Protein AF-A0A4Q3FZV6-F1 (afdb_monomer)

Nearest PDB structures (foldseek):
  6z5h-assembly2_BBB  TM=7.000E-01  e=5.804E+00  Aeromonas hydrophila
  8w3v-assembly2_B  TM=5.668E-01  e=3.352E+00  Homo sapiens
  6zph-assembly1_B  TM=2.243E-01  e=2.045E+00  Homo sapiens
  8hme-assembly1_E  TM=2.336E-01  e=8.524E+00  Tetrahymena thermophila

Secondary structure (DSSP, 8-state):
-BSS-HHHHHHTTT--TTHHHH-HHHHTT-TTTTTTT---TT-PPSS-S--HHHHHHHHHHHHHHHHTTT--SS-HHHHHHHGGGGGS---SSHHHHHHHHHHHHHHHHHHHHHHTT-----HHHHHHHS---SSEEETTTEEEEESSSEEEEEEEEEEETTEEEEEEEEEE---TT------SS-----TT-TTS-HHHHHHHHHHHHHHHHHTT-------TTT-HHHHHHHHHHHHHHTT--HHHHHHHHHHH---TTPPPP----

Sequence (269 aa):
MLPTNWKLAMEAFQEGFHTPQTHPQLQAVSVNANDAFGPDFSGKPLNADLDGRATVNMHVDFMAKLSEGMDGMVHKTEVAVLEKLREMDVPDDSGQATMAFYGKAYEAVESDARARGADIFEFGKVAQEHPFHAVEFMFPHFFLLPMFGAMSAYRIRPLTPETCLFEIWSLVIRPEGEAFDTPSEPTMLPHDSQDFPEIPRQDYANLPLQQRGLHDLEFMRLASKHEGMISNYQRLVDGYLAGLDSPTLAKASQVVNSGFAAPILDIGF

Solvent-accessible surface area (backbone atoms only — not comparable to full-atom values): 14993 Å² total; per-residue (Å²): 80,38,67,22,27,27,66,62,63,49,44,67,73,32,34,62,77,58,42,63,77,65,40,47,75,57,44,76,30,28,73,40,47,26,76,86,73,48,53,60,98,84,66,55,80,42,60,53,93,44,46,9,66,56,39,39,45,29,52,42,48,34,47,44,60,52,14,57,79,57,34,22,18,30,30,65,71,47,39,63,52,44,60,63,53,65,74,52,93,63,47,66,49,38,70,58,14,51,55,51,44,54,57,48,45,35,54,49,45,49,49,53,39,46,74,69,55,19,90,72,74,64,53,65,57,49,63,72,77,40,88,86,45,72,37,40,42,42,80,95,45,38,37,41,23,50,72,71,72,13,20,28,34,40,38,46,42,73,75,48,88,54,22,16,42,72,45,80,45,61,40,70,75,61,25,90,84,61,90,71,90,74,79,89,65,86,85,88,53,63,49,84,43,80,86,51,39,69,69,65,39,45,52,52,64,44,45,40,55,50,48,59,51,55,78,76,55,90,80,88,80,77,51,74,67,43,31,7,32,43,53,35,46,52,52,53,50,50,39,60,75,72,63,58,55,66,72,58,52,52,57,23,56,70,61,44,45,45,32,62,46,29,58,69,67,91,47,86,121

Foldseek 3Di:
DFQAALLLLQLVQQFCLCCCVLPVVLLQLDQQSQPPHHDDPVNDGGNYPDFLLSLLVSVLVNLVVVCPLACAQPHVVLSVQSVVCSPPDTHRDNVRSVVVSVVVSQVRSVVSQVVQQFPADRPVVCVVVDPDFQWWDAPPFKIWGHNHQKIKIWGWAGDDRRDIDIAIHIDGGHHPPDDDDDDPDGDDDDLCDPSHTSSSNSSSVVRNVVRVVVVVDPDDDDDQQWSLLSVLNVVLVVCVVVVPDPVLSVQSSVVSGDHTRDGNDCSPD

Structure (mmCIF, N/CA/C/O backbone):
data_AF-A0A4Q3FZV6-F1
#
_entry.id   AF-A0A4Q3FZV6-F1
#
loop_
_atom_site.group_PDB
_atom_site.id
_atom_site.type_symbol
_atom_site.label_atom_id
_atom_site.label_alt_id
_atom_site.label_comp_id
_atom_site.label_asym_id
_atom_site.label_entity_id
_atom_site.label_seq_id
_atom_site.pdbx_PDB_ins_code
_atom_site.Cartn_x
_atom_site.Cartn_y
_atom_site.Cartn_z
_atom_site.occupancy
_atom_site.B_iso_or_equiv
_atom_site.auth_seq_id
_atom_site.auth_comp_id
_atom_site.auth_asym_id
_atom_site.auth_atom_id
_atom_site.pdbx_PDB_model_num
ATOM 1 N N . MET A 1 1 ? -20.819 -0.930 2.160 1.00 92.12 1 MET A N 1
ATOM 2 C CA . MET A 1 1 ? -20.806 -1.057 3.642 1.00 92.12 1 MET A CA 1
ATOM 3 C C . MET A 1 1 ? -20.152 -2.376 3.974 1.00 92.12 1 MET A C 1
ATOM 5 O O . MET A 1 1 ? -20.600 -3.374 3.426 1.00 92.12 1 MET A O 1
ATOM 9 N N . LEU A 1 2 ? -19.135 -2.380 4.832 1.00 96.75 2 LEU A N 1
ATOM 10 C CA . LEU A 1 2 ? -18.390 -3.582 5.201 1.00 96.75 2 LEU A CA 1
ATOM 11 C C . LEU A 1 2 ? -18.816 -4.056 6.607 1.00 96.75 2 LEU A C 1
ATOM 13 O O . LEU A 1 2 ? -18.829 -3.232 7.531 1.00 96.75 2 LEU A O 1
ATOM 17 N N . PRO A 1 3 ? -19.181 -5.340 6.794 1.00 97.31 3 PRO A N 1
ATOM 18 C CA . PRO A 1 3 ? -19.583 -5.887 8.090 1.00 97.31 3 PRO A CA 1
ATOM 19 C C . PRO A 1 3 ? -18.372 -6.230 8.975 1.00 97.31 3 PRO A C 1
ATOM 21 O O . PRO A 1 3 ? -18.152 -7.383 9.341 1.00 97.31 3 PRO A O 1
ATOM 24 N N . THR A 1 4 ? -17.585 -5.202 9.294 1.00 97.75 4 THR A N 1
ATOM 25 C CA . THR A 1 4 ? -16.389 -5.272 10.140 1.00 97.75 4 THR A CA 1
ATOM 26 C C . THR A 1 4 ? -16.230 -3.972 10.928 1.00 97.75 4 THR A C 1
ATOM 28 O O . THR A 1 4 ? -16.565 -2.893 10.426 1.00 97.75 4 THR A O 1
ATOM 31 N N . ASN A 1 5 ? -15.693 -4.052 12.151 1.00 96.94 5 ASN A N 1
ATOM 32 C CA . ASN A 1 5 ? -15.283 -2.874 12.912 1.00 96.94 5 ASN A CA 1
ATOM 33 C C . ASN A 1 5 ? -14.265 -2.047 12.110 1.00 96.94 5 ASN A C 1
ATOM 35 O O . ASN A 1 5 ? -13.317 -2.594 11.554 1.00 96.94 5 ASN A O 1
ATOM 39 N N . TRP A 1 6 ? -14.422 -0.723 12.083 1.00 96.56 6 TRP A N 1
ATOM 40 C CA . TRP A 1 6 ? -13.526 0.142 11.311 1.00 96.56 6 TRP A CA 1
ATOM 41 C C . TRP A 1 6 ? -12.050 -0.010 11.700 1.00 96.56 6 TRP A C 1
ATOM 43 O O . TRP A 1 6 ? -11.210 0.045 10.817 1.00 96.56 6 TRP A O 1
ATOM 53 N N . LYS A 1 7 ? -11.726 -0.252 12.979 1.00 94.44 7 LYS A N 1
ATOM 54 C CA . LYS A 1 7 ? -10.340 -0.437 13.432 1.00 94.44 7 LYS A CA 1
ATOM 55 C C . LYS A 1 7 ? -9.731 -1.714 12.868 1.00 94.44 7 LYS A C 1
ATOM 57 O O . LYS A 1 7 ? -8.614 -1.667 12.386 1.00 94.44 7 LYS A O 1
ATOM 62 N N . LEU A 1 8 ? -10.488 -2.810 12.835 1.00 94.56 8 LEU A N 1
ATOM 63 C CA . LEU A 1 8 ? -10.015 -4.052 12.220 1.00 94.56 8 LEU A CA 1
ATOM 64 C C . LEU A 1 8 ? -9.805 -3.877 10.710 1.00 94.56 8 LEU A C 1
ATOM 66 O O . LEU A 1 8 ? -8.816 -4.338 10.152 1.00 94.56 8 LEU A O 1
ATOM 70 N N . ALA A 1 9 ? -10.713 -3.152 10.051 1.00 96.12 9 ALA A N 1
ATOM 71 C CA . ALA A 1 9 ? -10.546 -2.808 8.645 1.00 96.12 9 ALA A CA 1
ATOM 72 C C . ALA A 1 9 ? -9.336 -1.886 8.405 1.00 96.12 9 ALA A C 1
ATOM 74 O O . ALA A 1 9 ? -8.692 -2.025 7.377 1.00 96.12 9 ALA A O 1
ATOM 75 N N . MET A 1 10 ? -9.004 -0.982 9.334 1.00 95.00 10 MET A N 1
ATOM 76 C CA . MET A 1 10 ? -7.770 -0.185 9.290 1.00 95.00 10 MET A CA 1
ATOM 77 C C . MET A 1 10 ? -6.523 -1.060 9.453 1.00 95.00 10 MET A C 1
ATOM 79 O O . MET A 1 10 ? -5.575 -0.912 8.690 1.00 95.00 10 MET A O 1
ATOM 83 N N . GLU A 1 11 ? -6.525 -1.968 10.428 1.00 93.31 11 GLU A N 1
ATOM 84 C CA . GLU A 1 11 ? -5.378 -2.815 10.777 1.00 93.31 11 GLU A CA 1
ATOM 85 C C . GLU A 1 11 ? -4.910 -3.691 9.612 1.00 93.31 11 GLU A C 1
ATOM 87 O O . GLU A 1 11 ? -3.705 -3.818 9.408 1.00 93.31 11 GLU A O 1
ATOM 92 N N . ALA A 1 12 ? -5.834 -4.188 8.783 1.00 91.69 12 ALA A N 1
ATOM 93 C CA . ALA A 1 12 ? -5.500 -4.950 7.577 1.00 91.69 12 ALA A CA 1
ATOM 94 C C . ALA A 1 12 ? -4.654 -4.166 6.557 1.00 91.69 12 ALA A C 1
ATOM 96 O O . ALA A 1 12 ? -3.966 -4.773 5.755 1.00 91.69 12 ALA A O 1
ATOM 97 N N . PHE A 1 13 ? -4.652 -2.830 6.598 1.00 92.06 13 PHE A N 1
ATOM 98 C CA . PHE A 1 13 ? -3.795 -1.987 5.749 1.00 92.06 13 PHE A CA 1
ATOM 99 C C . PHE A 1 13 ? -2.666 -1.327 6.546 1.00 92.06 13 PHE A C 1
ATOM 101 O O . PHE A 1 13 ? -1.964 -0.460 6.030 1.00 92.06 13 PHE A O 1
ATOM 108 N N . GLN A 1 14 ? -2.475 -1.725 7.806 1.00 92.69 14 GLN A N 1
ATOM 109 C CA . GLN A 1 14 ? -1.371 -1.274 8.651 1.00 92.69 14 GLN A CA 1
ATOM 110 C C . GLN A 1 14 ? -0.270 -2.334 8.828 1.00 92.69 14 GLN A C 1
ATOM 112 O O . GLN A 1 14 ? 0.776 -2.075 9.430 1.00 92.69 14 GLN A O 1
ATOM 117 N N . GLU A 1 15 ? -0.468 -3.520 8.271 1.00 88.81 15 GLU A N 1
ATOM 118 C CA . GLU A 1 15 ? 0.523 -4.584 8.202 1.00 88.81 15 GLU A CA 1
ATOM 119 C C . GLU A 1 15 ? 0.482 -5.225 6.809 1.00 88.81 15 GLU A C 1
ATOM 121 O O . GLU A 1 15 ? -0.556 -5.220 6.155 1.00 88.81 15 GLU A O 1
ATOM 126 N N . GLY A 1 16 ? 1.626 -5.712 6.322 1.00 87.31 16 GLY A N 1
ATOM 127 C CA . GLY A 1 16 ? 1.727 -6.321 4.990 1.00 87.31 16 GLY A CA 1
ATOM 128 C C . GLY A 1 16 ? 1.930 -7.839 5.004 1.00 87.31 16 GLY A C 1
ATOM 129 O O . GLY A 1 16 ? 1.982 -8.450 3.938 1.00 87.31 16 GLY A O 1
ATOM 130 N N . PHE A 1 17 ? 2.045 -8.461 6.176 1.00 86.88 17 PHE A N 1
ATOM 131 C CA . PHE A 1 17 ? 2.297 -9.890 6.359 1.00 86.88 17 PHE A CA 1
ATOM 132 C C . PHE A 1 17 ? 1.160 -10.771 5.826 1.00 86.88 17 PHE A C 1
ATOM 134 O O . PHE A 1 17 ? 1.420 -11.895 5.403 1.00 86.88 17 PHE A O 1
ATOM 141 N N . HIS A 1 18 ? -0.086 -10.287 5.778 1.00 88.44 18 HIS A N 1
ATOM 142 C CA . HIS A 1 18 ? -1.181 -11.026 5.134 1.00 88.44 18 HIS A CA 1
ATOM 143 C C . HIS A 1 18 ? -1.060 -11.090 3.601 1.00 88.44 18 HIS A C 1
ATOM 145 O O . HIS A 1 18 ? -1.683 -11.964 2.986 1.00 88.44 18 HIS A O 1
ATOM 151 N N . THR A 1 19 ? -0.294 -10.181 2.979 1.00 87.44 19 THR A N 1
ATOM 152 C CA . THR A 1 19 ? -0.223 -10.009 1.515 1.00 87.44 19 THR A CA 1
ATOM 153 C C . THR A 1 19 ? 0.038 -11.328 0.794 1.00 87.44 19 THR A C 1
ATOM 155 O O . THR A 1 19 ? -0.692 -11.619 -0.156 1.00 87.44 19 THR A O 1
ATOM 158 N N . PRO A 1 20 ? 0.991 -12.184 1.225 1.00 85.88 20 PRO A N 1
ATOM 159 C CA . PRO A 1 20 ? 1.268 -13.412 0.498 1.00 85.88 20 PRO A CA 1
ATOM 160 C C . PRO A 1 20 ? 0.110 -14.409 0.466 1.00 85.88 20 PRO A C 1
ATOM 162 O O . PRO A 1 20 ? -0.033 -15.163 -0.495 1.00 85.88 20 PRO A O 1
ATOM 165 N N . GLN A 1 21 ? -0.736 -14.400 1.497 1.00 87.19 21 GLN A N 1
ATOM 166 C CA . GLN A 1 21 ? -1.876 -15.303 1.610 1.00 87.19 21 GLN A CA 1
ATOM 167 C C . GLN A 1 21 ? -3.149 -14.730 0.975 1.00 87.19 21 GLN A C 1
ATOM 169 O O . GLN A 1 21 ? -3.942 -15.490 0.414 1.00 87.19 21 GLN A O 1
ATOM 174 N N . THR A 1 22 ? -3.363 -13.418 1.083 1.00 91.19 22 THR A N 1
ATOM 175 C CA . THR A 1 22 ? -4.587 -12.753 0.603 1.00 91.19 22 THR A CA 1
ATOM 176 C C . THR A 1 22 ? -4.482 -12.349 -0.862 1.00 91.19 22 THR A C 1
ATOM 178 O O . THR A 1 22 ? -5.464 -12.480 -1.589 1.00 91.19 22 THR A O 1
ATOM 181 N N . HIS A 1 23 ? -3.289 -11.945 -1.308 1.00 92.12 23 HIS A N 1
ATOM 182 C CA . HIS A 1 23 ? -3.013 -11.476 -2.666 1.00 92.12 23 HIS A CA 1
ATOM 183 C C . HIS A 1 23 ? -1.944 -12.345 -3.363 1.00 92.12 23 HIS A C 1
ATOM 185 O O . HIS A 1 23 ? -0.901 -11.836 -3.795 1.00 92.12 23 HIS A O 1
ATOM 191 N N . PRO A 1 24 ? -2.157 -13.670 -3.499 1.00 89.75 24 PRO A N 1
ATOM 192 C CA . PRO A 1 24 ? -1.164 -14.575 -4.085 1.00 89.75 24 PRO A CA 1
ATOM 193 C C . PRO A 1 24 ? -0.808 -14.214 -5.537 1.00 89.75 24 PRO A C 1
ATOM 195 O O . PRO A 1 24 ? 0.290 -14.516 -6.004 1.00 89.75 24 PRO A O 1
ATOM 198 N N . GLN A 1 25 ? -1.705 -13.528 -6.250 1.00 92.81 25 GLN A N 1
ATOM 199 C CA . GLN A 1 25 ? -1.459 -13.017 -7.596 1.00 92.81 25 GLN A CA 1
ATOM 200 C C . GLN A 1 25 ? -0.374 -11.935 -7.640 1.00 92.81 25 GLN A C 1
ATOM 202 O O . GLN A 1 25 ? 0.317 -11.843 -8.649 1.00 92.81 25 GLN A O 1
ATOM 207 N N . LEU A 1 26 ? -0.197 -11.147 -6.570 1.00 91.31 26 LEU A N 1
ATOM 208 C CA . LEU A 1 26 ? 0.904 -10.184 -6.474 1.00 91.31 26 LEU A CA 1
ATOM 209 C C . LEU A 1 26 ? 2.222 -10.907 -6.201 1.00 91.31 26 LEU A C 1
ATOM 211 O O . LEU A 1 26 ? 3.209 -10.636 -6.876 1.00 91.31 26 LEU A O 1
ATOM 215 N N . GLN A 1 27 ? 2.216 -11.892 -5.295 1.00 88.12 27 GLN A N 1
ATOM 216 C CA . GLN A 1 27 ? 3.405 -12.700 -4.994 1.00 88.12 27 GLN A CA 1
ATOM 217 C C . GLN A 1 27 ? 3.962 -13.410 -6.223 1.00 88.12 27 GLN A C 1
ATOM 219 O O . GLN A 1 27 ? 5.175 -13.464 -6.402 1.00 88.12 27 GLN A O 1
ATOM 224 N N . ALA A 1 28 ? 3.083 -13.924 -7.087 1.00 90.62 28 ALA A N 1
ATOM 225 C CA . ALA A 1 28 ? 3.473 -14.620 -8.308 1.00 90.62 28 ALA A CA 1
ATOM 226 C C . ALA A 1 28 ? 4.353 -13.767 -9.237 1.00 90.62 28 ALA A C 1
ATOM 228 O O . ALA A 1 28 ? 5.153 -14.326 -9.985 1.00 90.62 28 ALA A O 1
ATOM 229 N N . VAL A 1 29 ? 4.246 -12.438 -9.161 1.00 94.25 29 VAL A N 1
ATOM 230 C CA . VAL A 1 29 ? 4.997 -11.483 -9.988 1.00 94.25 29 VAL A CA 1
ATOM 231 C C . VAL A 1 29 ? 5.881 -10.544 -9.162 1.00 94.25 29 VAL A C 1
ATOM 233 O O . VAL A 1 29 ? 6.370 -9.552 -9.680 1.00 94.25 29 VAL A O 1
ATOM 236 N N . SER A 1 30 ? 6.124 -10.824 -7.880 1.00 92.56 30 SER A N 1
ATOM 237 C CA . SER A 1 30 ? 7.072 -10.046 -7.074 1.00 92.56 30 SER A CA 1
ATOM 238 C C . SER A 1 30 ? 8.476 -10.632 -7.184 1.00 92.56 30 SER A C 1
ATOM 240 O O . SER A 1 30 ? 8.671 -11.806 -6.879 1.00 92.56 30 SER A O 1
ATOM 242 N N . VAL A 1 31 ? 9.460 -9.817 -7.571 1.00 93.00 31 VAL A N 1
ATOM 243 C CA . VAL A 1 31 ? 10.884 -10.192 -7.519 1.00 93.00 31 VAL A CA 1
ATOM 244 C C . VAL A 1 31 ? 11.282 -10.433 -6.066 1.00 93.00 31 VAL A C 1
ATOM 246 O O . VAL A 1 31 ? 10.978 -9.601 -5.213 1.00 93.00 31 VAL A O 1
ATOM 249 N N . ASN A 1 32 ? 11.947 -11.559 -5.789 1.00 87.94 32 ASN A N 1
ATOM 250 C CA . ASN A 1 32 ? 12.283 -12.009 -4.435 1.00 87.94 32 ASN A CA 1
ATOM 251 C C . ASN A 1 32 ? 11.093 -11.885 -3.464 1.00 87.94 32 ASN A C 1
ATOM 253 O O . ASN A 1 32 ? 11.200 -11.264 -2.407 1.00 87.94 32 ASN A O 1
ATOM 257 N N . ALA A 1 33 ? 9.942 -12.463 -3.819 1.00 83.69 33 ALA A N 1
ATOM 258 C CA . ALA A 1 33 ? 8.671 -12.242 -3.117 1.00 83.69 33 ALA A CA 1
ATOM 259 C C . ALA A 1 33 ? 8.734 -12.485 -1.588 1.00 83.69 33 ALA A C 1
ATOM 261 O O . ALA A 1 33 ? 7.986 -11.887 -0.816 1.00 83.69 33 ALA A O 1
ATOM 262 N N . ASN A 1 34 ? 9.682 -13.311 -1.142 1.00 79.94 34 ASN A N 1
ATOM 263 C CA . ASN A 1 34 ? 9.887 -13.660 0.261 1.00 79.94 34 ASN A CA 1
ATOM 264 C C . ASN A 1 34 ? 10.729 -12.651 1.069 1.00 79.94 34 ASN A C 1
ATOM 266 O O . ASN A 1 34 ? 10.809 -12.799 2.287 1.00 79.94 34 ASN A O 1
ATOM 270 N N . ASP A 1 35 ? 11.373 -11.652 0.456 1.00 78.88 35 ASP A N 1
ATOM 271 C CA . ASP A 1 35 ? 12.318 -10.762 1.160 1.00 78.88 35 ASP A CA 1
ATOM 272 C C . ASP A 1 35 ? 11.642 -9.936 2.267 1.00 78.88 35 ASP A C 1
ATOM 274 O O . ASP A 1 35 ? 12.250 -9.660 3.303 1.00 78.88 35 ASP A O 1
ATOM 278 N N . ALA A 1 36 ? 10.369 -9.574 2.084 1.00 72.75 36 ALA A N 1
ATOM 279 C CA . ALA A 1 36 ? 9.639 -8.734 3.032 1.00 72.75 36 ALA A CA 1
ATOM 280 C C . ALA A 1 36 ? 9.162 -9.493 4.288 1.00 72.75 36 ALA A C 1
ATOM 282 O O . ALA A 1 36 ? 9.206 -8.947 5.393 1.00 72.75 36 ALA A O 1
ATOM 283 N N . PHE A 1 37 ? 8.707 -10.742 4.131 1.00 75.62 37 PHE A N 1
ATOM 284 C CA . PHE A 1 37 ? 7.983 -11.482 5.183 1.00 75.62 37 PHE A CA 1
ATOM 285 C C . PHE A 1 37 ? 8.516 -12.896 5.447 1.00 75.62 37 PHE A C 1
ATOM 287 O O . PHE A 1 37 ? 7.984 -13.615 6.293 1.00 75.62 37 PHE A O 1
ATOM 294 N N . GLY A 1 38 ? 9.608 -13.274 4.784 1.00 74.75 38 GLY A N 1
ATOM 295 C CA . GLY A 1 38 ? 10.186 -14.609 4.846 1.00 74.75 38 GLY A CA 1
ATOM 296 C C . GLY A 1 38 ? 9.487 -15.603 3.914 1.00 74.75 38 GLY A C 1
ATOM 297 O O . GLY A 1 38 ? 8.493 -15.276 3.266 1.00 74.75 38 GLY A O 1
ATOM 298 N N . PRO A 1 39 ? 10.028 -16.828 3.802 1.00 69.50 39 PRO A N 1
ATOM 299 C CA . PRO A 1 39 ? 9.408 -17.870 3.001 1.00 69.50 39 PRO A CA 1
ATOM 300 C C . PRO A 1 39 ? 8.096 -18.341 3.632 1.00 69.50 39 PRO A C 1
ATOM 302 O O . PRO A 1 39 ? 7.935 -18.336 4.854 1.00 69.50 39 PRO A O 1
ATOM 305 N N . ASP A 1 40 ? 7.186 -18.818 2.786 1.00 66.38 40 ASP A N 1
ATOM 306 C CA . ASP A 1 40 ? 6.001 -19.537 3.239 1.00 66.38 40 ASP A CA 1
ATOM 307 C C . ASP A 1 40 ? 6.374 -20.850 3.968 1.00 66.38 40 ASP A C 1
ATOM 309 O O . ASP A 1 40 ? 7.540 -21.239 4.103 1.00 66.38 40 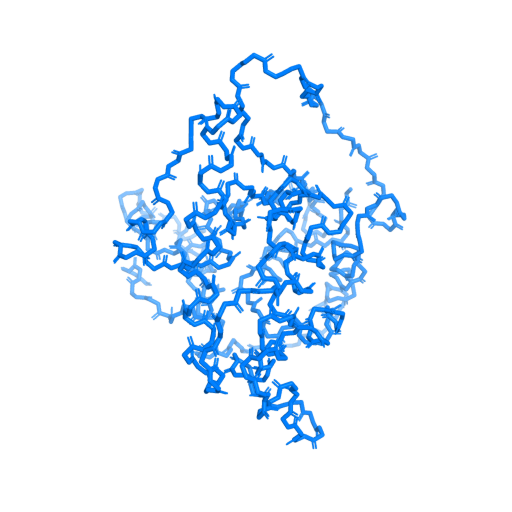ASP A O 1
ATOM 313 N N . PHE A 1 41 ? 5.365 -21.593 4.423 1.00 62.88 41 PHE A N 1
ATOM 314 C CA . PHE A 1 41 ? 5.546 -22.895 5.079 1.00 62.88 41 PHE A CA 1
ATOM 315 C C . PHE A 1 41 ? 6.265 -23.942 4.207 1.00 62.88 41 PHE A C 1
ATOM 317 O O . PHE A 1 41 ? 6.731 -24.951 4.738 1.00 62.88 41 PHE A O 1
ATOM 324 N N . SER A 1 42 ? 6.371 -23.734 2.890 1.00 67.12 42 SER A N 1
ATOM 325 C CA . SER A 1 42 ? 7.143 -24.606 2.002 1.00 67.12 42 SER A CA 1
ATOM 326 C C . SER A 1 42 ? 8.651 -24.345 2.080 1.00 67.12 42 SER A C 1
ATOM 328 O O . SER A 1 42 ? 9.436 -25.194 1.649 1.00 67.12 42 SER A O 1
ATOM 330 N N . GLY A 1 43 ? 9.067 -23.200 2.634 1.00 69.25 43 GLY A N 1
ATOM 331 C CA . GLY A 1 43 ? 10.469 -22.810 2.779 1.00 69.25 43 GLY A CA 1
ATOM 332 C C . GLY A 1 43 ? 11.154 -22.459 1.456 1.00 69.25 43 GLY A C 1
ATOM 333 O O . GLY A 1 43 ? 12.370 -22.265 1.441 1.00 69.25 43 GLY A O 1
ATOM 334 N N . LYS A 1 44 ? 10.419 -22.422 0.337 1.00 69.62 44 LYS A N 1
ATOM 335 C CA . LYS A 1 44 ? 11.002 -22.216 -0.990 1.00 69.62 44 LYS A CA 1
ATOM 336 C C . LYS A 1 44 ? 11.118 -20.728 -1.314 1.00 69.62 44 LYS A C 1
ATOM 338 O O . LYS A 1 44 ? 10.127 -20.014 -1.172 1.00 69.62 44 LYS A O 1
ATOM 343 N N . PRO A 1 45 ? 12.287 -20.260 -1.789 1.00 75.19 45 PRO A N 1
ATOM 344 C CA . PRO A 1 45 ? 12.416 -18.914 -2.321 1.00 75.19 45 PRO A CA 1
ATOM 345 C C . PRO A 1 45 ? 11.507 -18.761 -3.550 1.00 75.19 45 PRO A C 1
ATOM 347 O O . PRO A 1 45 ? 11.612 -19.531 -4.505 1.00 75.19 45 PRO A O 1
ATOM 350 N N . LEU A 1 46 ? 10.580 -17.805 -3.497 1.00 84.94 46 LEU A N 1
ATOM 351 C CA . LEU A 1 46 ? 9.705 -17.454 -4.612 1.00 84.94 46 LEU A CA 1
ATOM 352 C C . LEU A 1 46 ? 10.356 -16.340 -5.426 1.00 84.94 46 LEU A C 1
ATOM 354 O O . LEU A 1 46 ? 10.787 -15.334 -4.860 1.00 84.94 46 LEU A O 1
ATOM 358 N N . ASN A 1 47 ? 10.414 -16.533 -6.748 1.00 90.06 47 ASN A N 1
ATOM 359 C CA . ASN A 1 47 ? 10.941 -15.555 -7.702 1.00 90.06 47 ASN A CA 1
ATOM 360 C C . ASN A 1 47 ? 12.346 -15.028 -7.351 1.00 90.06 47 ASN A C 1
ATOM 362 O O . ASN A 1 47 ? 12.639 -13.847 -7.533 1.00 90.06 47 ASN A O 1
ATOM 366 N N . ALA A 1 48 ? 13.195 -15.908 -6.818 1.00 88.06 48 ALA A N 1
ATOM 367 C CA . ALA A 1 48 ? 14.592 -15.619 -6.517 1.00 88.06 48 ALA A CA 1
ATOM 368 C C . ALA A 1 48 ? 15.516 -16.074 -7.653 1.00 88.06 48 ALA A C 1
ATOM 370 O O . ALA A 1 48 ? 15.103 -16.831 -8.533 1.00 88.06 48 ALA A O 1
ATOM 371 N N . ASP A 1 49 ? 16.773 -15.628 -7.597 1.00 88.81 49 ASP A N 1
ATOM 372 C CA . ASP A 1 49 ? 17.846 -16.023 -8.523 1.00 88.81 49 ASP A CA 1
ATOM 373 C C . ASP A 1 49 ? 17.515 -15.770 -10.007 1.00 88.81 49 ASP A C 1
ATOM 375 O O . ASP A 1 49 ? 17.961 -16.489 -10.902 1.00 88.81 49 ASP A O 1
ATOM 379 N N . LEU A 1 50 ? 16.711 -14.737 -10.270 1.00 93.31 50 LEU A N 1
ATOM 380 C CA . LEU A 1 50 ? 16.381 -14.285 -11.617 1.00 93.31 50 LEU A CA 1
ATOM 381 C C . LEU A 1 50 ? 17.602 -13.633 -12.280 1.00 93.31 50 LEU A C 1
ATOM 383 O O . LEU A 1 50 ? 18.377 -12.934 -11.624 1.00 93.31 50 LEU A O 1
ATOM 387 N N . ASP A 1 51 ? 17.748 -13.825 -13.593 1.00 95.62 51 ASP A N 1
ATOM 388 C CA . ASP A 1 51 ? 18.644 -12.983 -14.385 1.00 95.62 51 ASP A CA 1
ATOM 389 C C . ASP A 1 51 ? 18.061 -11.572 -14.551 1.00 95.62 51 ASP A C 1
ATOM 391 O O . ASP A 1 51 ? 16.869 -11.334 -14.328 1.00 95.62 51 ASP A O 1
ATOM 395 N N . GLY A 1 52 ? 18.898 -10.625 -14.974 1.00 96.69 52 GLY A N 1
ATOM 396 C CA . GLY A 1 52 ? 18.483 -9.238 -15.140 1.00 96.69 52 GLY A CA 1
ATOM 397 C C . GLY A 1 52 ? 17.227 -9.047 -15.994 1.00 96.69 52 GLY A C 1
ATOM 398 O O . GLY A 1 52 ? 16.319 -8.308 -15.603 1.00 96.69 52 GLY A O 1
ATOM 399 N N . ARG A 1 53 ? 17.129 -9.717 -17.151 1.00 97.25 53 ARG A N 1
ATOM 400 C CA . ARG A 1 53 ? 15.982 -9.558 -18.064 1.00 97.25 53 ARG A CA 1
ATOM 401 C C . ARG A 1 53 ? 14.702 -10.098 -17.432 1.00 97.25 53 ARG A C 1
ATOM 403 O O . ARG A 1 53 ? 13.661 -9.448 -17.534 1.00 97.25 53 ARG A O 1
ATOM 410 N N . ALA A 1 54 ? 14.770 -11.256 -16.782 1.00 97.00 54 ALA A N 1
ATOM 411 C CA . ALA A 1 54 ? 13.654 -11.837 -16.048 1.00 97.00 54 ALA A CA 1
ATOM 412 C C . ALA A 1 54 ? 13.214 -10.929 -14.891 1.00 97.00 54 ALA A C 1
ATOM 414 O O . ALA A 1 54 ? 12.015 -10.706 -14.727 1.00 97.00 54 ALA A O 1
ATOM 415 N N . THR A 1 55 ? 14.159 -10.330 -14.160 1.00 97.50 55 THR A N 1
ATOM 416 C CA . THR A 1 55 ? 13.879 -9.345 -13.105 1.00 97.50 55 THR A CA 1
ATOM 417 C C . THR A 1 55 ? 13.130 -8.126 -13.639 1.00 97.50 55 THR A C 1
ATOM 419 O O . THR A 1 55 ? 12.111 -7.736 -13.072 1.00 97.50 55 T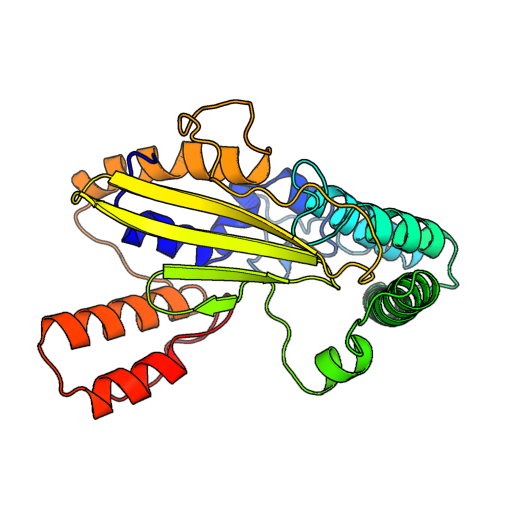HR A O 1
ATOM 422 N N . VAL A 1 56 ? 13.582 -7.534 -14.749 1.00 98.19 56 VAL A N 1
ATOM 423 C CA . VAL A 1 56 ? 12.900 -6.382 -15.369 1.00 98.19 56 VAL A CA 1
ATOM 424 C C . VAL A 1 56 ? 11.498 -6.757 -15.836 1.00 98.19 56 VAL A C 1
ATOM 426 O O . VAL A 1 56 ? 10.544 -6.045 -15.533 1.00 98.19 56 VAL A O 1
ATOM 429 N N . ASN A 1 57 ? 11.356 -7.884 -16.536 1.00 98.25 57 ASN A N 1
ATOM 430 C CA . ASN A 1 57 ? 10.052 -8.348 -17.007 1.00 98.25 57 ASN A CA 1
ATOM 431 C C . ASN A 1 57 ? 9.073 -8.561 -15.852 1.00 98.25 57 ASN A C 1
ATOM 433 O O . ASN A 1 57 ? 7.920 -8.153 -15.957 1.00 98.25 57 ASN A O 1
ATOM 437 N N . MET A 1 58 ? 9.545 -9.133 -14.746 1.00 97.94 58 MET A N 1
ATOM 438 C CA . MET A 1 58 ? 8.724 -9.367 -13.567 1.00 97.94 58 MET A CA 1
ATOM 439 C C . MET A 1 58 ? 8.318 -8.064 -12.869 1.00 97.94 58 MET A C 1
ATOM 441 O O . MET A 1 58 ? 7.167 -7.937 -12.464 1.00 97.94 58 MET A O 1
ATOM 445 N N . HIS A 1 59 ? 9.199 -7.060 -12.787 1.00 97.88 59 HIS A N 1
ATOM 446 C CA . HIS A 1 59 ? 8.798 -5.736 -12.293 1.00 97.88 59 HIS A CA 1
ATOM 447 C C . HIS A 1 59 ? 7.722 -5.097 -13.176 1.00 97.88 59 HIS A C 1
ATOM 449 O O . HIS A 1 59 ? 6.768 -4.532 -12.650 1.00 97.88 59 HIS A O 1
ATOM 455 N N . VAL A 1 60 ? 7.823 -5.210 -14.505 1.00 98.44 60 VAL A N 1
ATOM 456 C CA . VAL A 1 60 ? 6.768 -4.721 -15.413 1.00 98.44 60 VAL A CA 1
ATOM 457 C C . VAL A 1 60 ? 5.452 -5.473 -15.176 1.00 98.44 60 VAL A C 1
ATOM 459 O O . VAL A 1 60 ? 4.407 -4.833 -15.056 1.00 98.44 60 VAL A O 1
ATOM 462 N N . ASP A 1 61 ? 5.501 -6.801 -15.029 1.00 98.12 61 ASP A N 1
ATOM 463 C CA . ASP A 1 61 ? 4.324 -7.629 -14.724 1.00 98.12 61 ASP A CA 1
ATOM 464 C C . ASP A 1 61 ? 3.682 -7.236 -13.384 1.00 98.12 61 ASP A C 1
ATOM 466 O O . ASP A 1 61 ? 2.458 -7.152 -13.283 1.00 98.12 61 ASP A O 1
ATOM 470 N N . PHE A 1 62 ? 4.493 -6.938 -12.364 1.00 96.56 62 PHE A N 1
ATOM 471 C CA . PHE A 1 62 ? 4.025 -6.453 -11.066 1.00 96.56 62 PHE A CA 1
ATOM 472 C C . PHE A 1 62 ? 3.288 -5.116 -11.187 1.00 96.56 62 PHE A C 1
ATOM 474 O O . PHE A 1 62 ? 2.184 -4.974 -10.660 1.00 96.56 62 PHE A O 1
ATOM 481 N N . MET A 1 63 ? 3.847 -4.149 -11.924 1.00 97.31 63 MET A N 1
ATOM 482 C CA . MET A 1 63 ? 3.198 -2.846 -12.130 1.00 97.31 63 MET A CA 1
ATOM 483 C C . MET A 1 63 ? 1.901 -2.973 -12.930 1.00 97.31 63 MET A C 1
ATOM 485 O O . MET A 1 63 ? 0.915 -2.306 -12.615 1.00 97.31 63 MET A O 1
ATOM 489 N N . ALA A 1 64 ? 1.872 -3.854 -13.934 1.00 97.06 64 ALA A N 1
ATOM 490 C CA . ALA A 1 64 ? 0.649 -4.170 -14.663 1.00 97.06 64 ALA A CA 1
ATOM 491 C C . ALA A 1 64 ? -0.402 -4.788 -13.729 1.00 97.06 64 ALA A C 1
ATOM 493 O O . ALA A 1 64 ? -1.553 -4.353 -13.737 1.00 97.06 64 ALA A O 1
ATOM 494 N N . LYS A 1 65 ? -0.002 -5.730 -12.863 1.00 95.81 65 LYS A N 1
ATOM 495 C CA . LYS A 1 65 ? -0.904 -6.376 -11.902 1.00 95.81 65 LYS A CA 1
ATOM 496 C C . LYS A 1 65 ? -1.468 -5.399 -10.868 1.00 95.81 65 LYS A C 1
ATOM 498 O O . LYS A 1 65 ? -2.643 -5.507 -10.540 1.00 95.81 65 LYS A O 1
ATOM 503 N N . LEU A 1 66 ? -0.673 -4.436 -10.391 1.00 93.94 66 LEU A N 1
ATOM 504 C CA . LEU A 1 66 ? -1.161 -3.358 -9.519 1.00 93.94 66 LEU A CA 1
ATOM 505 C C . LEU A 1 66 ? -2.163 -2.435 -10.226 1.00 93.94 66 LEU A C 1
ATOM 507 O O . LEU A 1 66 ? -3.079 -1.925 -9.590 1.00 93.94 66 LEU A O 1
ATOM 511 N N . SER A 1 67 ? -2.005 -2.231 -11.535 1.00 95.44 67 SER A N 1
ATOM 512 C CA . SER A 1 67 ? -2.910 -1.401 -12.333 1.00 95.44 67 SER A CA 1
ATOM 513 C C . SER A 1 67 ? -4.282 -2.051 -12.552 1.00 95.44 67 SER A C 1
ATOM 515 O O . SER A 1 67 ? -5.300 -1.358 -12.602 1.00 95.44 67 SER A O 1
ATOM 517 N N . GLU A 1 68 ? -4.335 -3.382 -12.672 1.00 94.00 68 GLU A N 1
ATOM 518 C CA . GLU A 1 68 ? -5.542 -4.121 -13.049 1.00 94.00 68 GLU A CA 1
ATOM 519 C C . GLU A 1 68 ? -6.773 -3.781 -12.181 1.00 94.00 68 GLU A C 1
ATOM 521 O O . GLU A 1 68 ? -6.781 -3.868 -10.954 1.00 94.00 68 GLU A O 1
ATOM 526 N N . GLY A 1 69 ? -7.868 -3.415 -12.850 1.00 88.88 69 GLY A N 1
ATOM 527 C CA . GLY A 1 69 ? -9.180 -3.180 -12.245 1.00 88.88 69 GLY A CA 1
ATOM 528 C C . GLY A 1 69 ? -9.408 -1.765 -11.706 1.00 88.88 69 GLY A C 1
ATOM 529 O O . GLY A 1 69 ? -10.511 -1.251 -11.875 1.00 88.88 69 GLY A O 1
ATOM 530 N N . MET A 1 70 ? -8.402 -1.117 -11.107 1.00 88.56 70 MET A N 1
ATOM 531 C CA . MET A 1 70 ? -8.547 0.242 -10.552 1.00 88.56 70 MET A CA 1
ATOM 532 C C . MET A 1 70 ? -7.846 1.338 -11.343 1.00 88.56 70 MET A C 1
ATOM 534 O O . MET A 1 70 ? -8.219 2.499 -11.181 1.00 88.56 70 MET A O 1
ATOM 538 N N . ASP A 1 71 ? -6.804 1.021 -12.112 1.00 90.75 71 ASP A N 1
ATOM 539 C CA . ASP A 1 71 ? -5.783 2.000 -12.508 1.00 90.75 71 ASP A CA 1
ATOM 540 C C . ASP A 1 71 ? -5.257 2.787 -11.272 1.00 90.75 71 ASP A C 1
ATOM 542 O O . ASP A 1 71 ? -4.940 3.976 -11.358 1.00 90.75 71 ASP A O 1
ATOM 546 N N . GLY A 1 72 ? -5.254 2.134 -10.099 1.00 81.44 72 GLY A N 1
ATOM 547 C CA . GLY A 1 72 ? -4.918 2.696 -8.791 1.00 81.44 72 GLY A CA 1
ATOM 548 C C . GLY A 1 72 ? -3.541 2.210 -8.348 1.00 81.44 72 GLY A C 1
ATOM 549 O O . GLY A 1 72 ? -3.194 1.058 -8.572 1.00 81.44 72 GLY A O 1
ATOM 550 N N . MET A 1 73 ? -2.728 3.096 -7.773 1.00 93.50 73 MET A N 1
ATOM 551 C CA . MET A 1 73 ? -1.264 2.971 -7.617 1.00 93.50 73 MET A CA 1
ATOM 552 C C . MET A 1 73 ? -0.476 3.091 -8.928 1.00 93.50 73 MET A C 1
ATOM 554 O O . MET A 1 73 ? 0.451 3.891 -8.986 1.00 93.50 73 MET A O 1
ATOM 558 N N . VAL A 1 74 ? -0.847 2.357 -9.982 1.00 96.38 74 VAL A N 1
ATOM 559 C CA . VAL A 1 74 ? -0.242 2.487 -11.322 1.00 96.38 74 VAL A CA 1
ATOM 560 C C . VAL A 1 74 ? -1.344 2.720 -12.349 1.00 96.38 74 VAL A C 1
ATOM 562 O O . VAL A 1 74 ? -2.226 1.880 -12.533 1.00 96.38 74 VAL A O 1
ATOM 565 N N . HIS A 1 75 ? -1.310 3.849 -13.049 1.00 95.81 75 HIS A N 1
ATOM 566 C CA . HIS A 1 75 ? -2.295 4.139 -14.091 1.00 95.81 75 HIS A CA 1
ATOM 567 C C . HIS A 1 75 ? -1.902 3.448 -15.403 1.00 95.81 75 HIS A C 1
ATOM 569 O O . HIS A 1 75 ? -0.727 3.376 -15.759 1.00 95.81 75 HIS A O 1
ATOM 575 N N . LYS A 1 76 ? -2.880 3.001 -16.197 1.00 95.38 76 LYS A N 1
ATOM 576 C CA . LYS A 1 76 ? -2.644 2.303 -17.479 1.00 95.38 76 LYS A CA 1
ATOM 577 C C . LYS A 1 76 ? -1.712 3.020 -18.463 1.00 95.38 76 LYS A C 1
ATOM 579 O O . LYS A 1 76 ? -1.048 2.373 -19.269 1.00 95.38 76 LYS A O 1
ATOM 584 N N . THR A 1 77 ? -1.650 4.355 -18.426 1.00 94.31 77 THR A N 1
ATOM 585 C CA . THR A 1 77 ? -0.697 5.115 -19.258 1.00 94.31 77 THR A CA 1
ATOM 586 C C . THR A 1 77 ? 0.738 4.906 -18.795 1.00 94.31 77 THR A C 1
ATOM 588 O O . THR A 1 77 ? 1.633 4.833 -19.625 1.00 94.31 77 THR A O 1
ATOM 591 N N . GLU A 1 78 ? 0.953 4.781 -17.487 1.00 97.12 78 GLU A N 1
ATOM 592 C CA . GLU A 1 78 ? 2.252 4.473 -16.893 1.00 97.12 78 GLU A CA 1
ATOM 593 C C . GLU A 1 78 ? 2.635 3.030 -17.238 1.00 97.12 78 GLU A C 1
ATOM 595 O O . GLU A 1 78 ? 3.733 2.810 -17.736 1.00 97.12 78 GLU A O 1
ATOM 600 N N . VAL A 1 79 ? 1.706 2.066 -17.137 1.00 98.12 79 VAL A N 1
ATOM 601 C CA . VAL A 1 79 ? 1.934 0.679 -17.600 1.00 98.12 79 VAL A CA 1
ATOM 602 C C . VAL A 1 79 ? 2.392 0.646 -19.061 1.00 98.12 79 VAL A C 1
ATOM 604 O O . VAL A 1 79 ? 3.392 0.009 -19.377 1.00 98.12 79 VAL A O 1
ATOM 607 N N . ALA A 1 80 ? 1.734 1.389 -19.956 1.00 97.88 80 ALA A N 1
ATOM 608 C CA . ALA A 1 80 ? 2.115 1.447 -21.370 1.00 97.88 80 ALA A CA 1
ATOM 609 C C . ALA A 1 80 ? 3.528 2.021 -21.611 1.00 97.88 80 ALA A C 1
ATOM 611 O O . ALA A 1 80 ? 4.156 1.722 -22.631 1.00 97.88 80 ALA A O 1
ATOM 612 N N . VAL A 1 81 ? 4.031 2.859 -20.702 1.00 98.00 81 VAL A N 1
ATOM 613 C CA . VAL A 1 81 ? 5.420 3.336 -20.715 1.00 98.00 81 VAL A CA 1
ATOM 614 C C . VAL A 1 81 ? 6.357 2.244 -20.205 1.00 98.00 81 VAL A C 1
ATOM 616 O O . VAL A 1 81 ? 7.353 1.950 -20.865 1.00 98.00 81 VAL A O 1
ATOM 619 N N . LEU A 1 82 ? 6.020 1.618 -19.077 1.00 98.44 82 LEU A N 1
ATOM 620 C CA . LEU A 1 82 ? 6.822 0.574 -18.434 1.00 98.44 82 LEU A CA 1
ATOM 621 C C . LEU A 1 82 ? 6.988 -0.668 -19.315 1.00 98.44 82 LEU A C 1
ATOM 623 O O . LEU A 1 82 ? 8.071 -1.241 -19.358 1.00 98.44 82 LEU A O 1
ATOM 627 N N . GLU A 1 83 ? 5.972 -1.030 -20.097 1.00 98.50 83 GLU A N 1
ATOM 628 C CA . GLU A 1 83 ? 6.039 -2.117 -21.084 1.00 98.50 83 GLU A CA 1
ATOM 629 C C . GLU A 1 83 ? 7.187 -1.939 -22.090 1.00 98.50 83 GLU A C 1
ATOM 631 O O . GLU A 1 83 ? 7.830 -2.906 -22.496 1.00 98.50 83 GLU A O 1
ATOM 636 N N . LYS A 1 84 ? 7.534 -0.696 -22.446 1.00 98.12 84 LYS A N 1
ATOM 637 C CA . LYS A 1 84 ? 8.660 -0.412 -23.354 1.00 98.12 84 LYS A CA 1
ATOM 638 C C . LYS A 1 84 ? 10.018 -0.679 -22.701 1.00 98.12 84 LYS A C 1
ATOM 640 O O . LYS A 1 84 ? 11.005 -0.852 -23.412 1.00 98.12 84 LYS A O 1
ATOM 645 N N . LEU A 1 85 ? 10.085 -0.709 -21.368 1.00 98.00 85 LEU A N 1
ATOM 646 C CA . LEU A 1 85 ? 11.320 -0.958 -20.624 1.00 98.00 85 LEU A CA 1
ATOM 647 C C . LEU A 1 85 ? 11.716 -2.434 -20.616 1.00 98.00 85 LEU A C 1
ATOM 649 O O . LEU A 1 85 ? 12.862 -2.734 -20.296 1.00 98.00 85 LEU A O 1
ATOM 653 N N . ARG A 1 86 ? 10.843 -3.354 -21.049 1.00 97.81 86 ARG A N 1
ATOM 654 C CA . ARG A 1 86 ? 11.214 -4.768 -21.229 1.00 97.81 86 ARG A CA 1
ATOM 655 C C . ARG A 1 86 ? 12.412 -4.961 -22.153 1.00 97.81 86 ARG A C 1
ATOM 657 O O . ARG A 1 86 ? 13.156 -5.915 -21.963 1.00 97.81 86 ARG A O 1
ATOM 664 N N . GLU A 1 87 ? 12.636 -4.030 -23.081 1.00 95.56 87 GLU A N 1
ATOM 665 C CA . GLU A 1 87 ? 13.735 -4.044 -24.056 1.00 95.56 87 GLU A CA 1
ATOM 666 C C . GLU A 1 87 ? 14.935 -3.172 -23.646 1.00 95.56 87 GLU A C 1
ATOM 668 O O . GLU A 1 87 ? 15.855 -2.981 -24.439 1.00 95.56 87 GLU A O 1
ATOM 673 N N . MET A 1 88 ? 14.958 -2.617 -22.427 1.00 96.19 88 MET A N 1
ATOM 674 C CA . MET A 1 88 ? 16.078 -1.780 -21.974 1.00 96.19 88 MET A CA 1
ATOM 675 C C . MET A 1 88 ? 17.394 -2.572 -21.898 1.00 96.19 88 MET A C 1
ATOM 677 O O . MET A 1 88 ? 17.380 -3.802 -21.831 1.00 96.19 88 MET A O 1
ATOM 681 N N . ASP A 1 89 ? 18.538 -1.893 -21.857 1.00 95.56 89 ASP A N 1
ATOM 682 C CA . ASP A 1 89 ? 19.795 -2.545 -21.476 1.00 95.56 89 ASP A CA 1
ATOM 683 C C . ASP A 1 89 ? 19.742 -2.911 -19.987 1.00 95.56 89 ASP A C 1
ATOM 685 O O . ASP A 1 89 ? 19.390 -2.070 -19.155 1.00 95.56 89 ASP A O 1
ATOM 689 N N . VAL A 1 90 ? 20.073 -4.160 -19.646 1.00 95.00 90 VAL A N 1
ATOM 690 C CA . VAL A 1 90 ? 19.911 -4.686 -18.282 1.00 95.00 90 VAL A CA 1
ATOM 691 C C . VAL A 1 90 ? 21.216 -5.302 -17.778 1.00 95.00 90 VAL A C 1
ATOM 693 O O . VAL A 1 90 ? 21.807 -6.108 -18.496 1.00 95.00 90 VAL A O 1
ATOM 696 N N . PRO A 1 91 ? 21.675 -4.952 -16.562 1.00 94.56 91 PRO A N 1
ATOM 697 C CA . PRO A 1 91 ? 22.736 -5.685 -15.876 1.00 94.56 91 PRO A CA 1
ATOM 698 C C . PRO A 1 91 ? 22.322 -7.131 -15.583 1.00 94.56 91 PRO A C 1
ATOM 700 O O . PRO A 1 91 ? 21.177 -7.367 -15.221 1.00 94.56 91 PRO A O 1
ATOM 703 N N . ASP A 1 92 ? 23.249 -8.087 -15.651 1.00 91.69 92 ASP A N 1
ATOM 704 C CA . ASP A 1 92 ? 22.923 -9.498 -15.380 1.00 91.69 92 ASP A CA 1
ATOM 705 C C . ASP A 1 92 ? 22.501 -9.757 -13.918 1.00 91.69 92 ASP A C 1
ATOM 707 O O . ASP A 1 92 ? 21.706 -10.659 -13.659 1.00 91.69 92 ASP A O 1
ATOM 711 N N . ASP A 1 93 ? 23.014 -8.971 -12.963 1.00 94.62 93 ASP A N 1
ATOM 712 C CA . ASP A 1 93 ? 22.676 -9.079 -11.538 1.00 94.62 93 ASP A CA 1
ATOM 713 C C . ASP A 1 93 ? 21.265 -8.541 -11.239 1.00 94.62 93 ASP A C 1
ATOM 715 O O . ASP A 1 93 ? 20.952 -7.392 -11.551 1.00 94.62 93 ASP A O 1
ATOM 719 N N . SER A 1 94 ? 20.432 -9.342 -10.567 1.00 93.69 94 SER A N 1
ATOM 720 C CA . SER A 1 94 ? 19.035 -8.997 -10.253 1.00 93.69 94 SER A CA 1
ATOM 721 C C . SER A 1 94 ? 18.888 -7.726 -9.401 1.00 93.69 94 SER A C 1
ATOM 723 O O . SER A 1 94 ? 17.989 -6.910 -9.632 1.00 93.69 94 SER A O 1
ATOM 725 N N . GLY A 1 95 ? 19.786 -7.510 -8.435 1.00 94.12 95 GLY A N 1
ATOM 726 C CA . GLY A 1 95 ? 19.768 -6.308 -7.601 1.00 94.12 95 GLY A CA 1
ATOM 727 C C . GLY A 1 95 ? 20.051 -5.054 -8.427 1.00 94.12 95 GLY A C 1
ATOM 728 O O . GLY A 1 95 ? 19.300 -4.078 -8.374 1.00 94.12 95 GLY A O 1
ATOM 729 N N . GLN A 1 96 ? 21.090 -5.096 -9.261 1.00 96.19 96 GLN A N 1
ATOM 730 C CA . GLN A 1 96 ? 21.420 -4.008 -10.186 1.00 96.19 96 GLN A CA 1
ATOM 731 C C . GLN A 1 96 ? 20.335 -3.795 -11.247 1.00 96.19 96 GLN A C 1
ATOM 733 O O . GLN A 1 96 ? 20.024 -2.647 -11.562 1.00 96.19 96 GLN A O 1
ATOM 738 N N . ALA A 1 97 ? 19.725 -4.864 -11.762 1.00 97.38 97 ALA A N 1
ATOM 739 C CA . ALA A 1 97 ? 18.605 -4.795 -12.697 1.00 97.38 97 ALA A CA 1
ATOM 740 C C . ALA A 1 97 ? 17.379 -4.117 -12.074 1.00 97.38 97 ALA A C 1
ATOM 742 O O . ALA A 1 97 ? 16.774 -3.255 -12.707 1.00 97.38 97 ALA A O 1
ATOM 743 N N . THR A 1 98 ? 17.058 -4.430 -10.815 1.00 96.06 98 THR A N 1
ATOM 744 C CA . THR A 1 98 ? 15.989 -3.759 -10.056 1.00 96.06 98 THR A CA 1
ATOM 745 C C . THR A 1 98 ? 16.260 -2.261 -9.926 1.00 96.06 98 THR A C 1
ATOM 747 O O . THR A 1 98 ? 15.397 -1.442 -10.242 1.00 96.06 98 THR A O 1
ATOM 750 N N . MET A 1 99 ? 17.476 -1.878 -9.529 1.00 94.75 99 MET A N 1
ATOM 751 C CA . MET A 1 99 ? 17.856 -0.465 -9.415 1.00 94.75 99 MET A CA 1
ATOM 752 C C . MET A 1 99 ? 17.803 0.262 -10.766 1.00 94.75 99 MET A C 1
ATOM 754 O O . MET A 1 99 ? 17.308 1.388 -10.847 1.00 94.75 99 MET A O 1
ATOM 758 N N . ALA A 1 100 ? 18.284 -0.383 -11.833 1.00 96.94 100 ALA A N 1
ATOM 759 C CA . ALA A 1 100 ? 18.244 0.159 -13.187 1.00 96.94 100 ALA A CA 1
ATOM 760 C C . ALA A 1 100 ? 16.802 0.336 -13.686 1.00 96.94 100 ALA A C 1
ATOM 762 O O . ALA A 1 100 ? 16.487 1.382 -14.259 1.00 96.94 100 ALA A O 1
ATOM 763 N N . PHE A 1 101 ? 15.928 -0.643 -13.424 1.00 97.69 101 PHE A N 1
ATOM 764 C CA . PHE A 1 101 ? 14.509 -0.580 -13.762 1.00 97.69 101 PHE A CA 1
ATOM 765 C C . PHE A 1 101 ? 13.840 0.628 -13.114 1.00 97.69 101 PHE A C 1
ATOM 767 O O . PHE A 1 101 ? 13.305 1.462 -13.836 1.00 97.69 101 PHE A O 1
ATOM 774 N N . TYR A 1 102 ? 13.911 0.774 -11.786 1.00 95.88 102 TYR A N 1
ATOM 775 C CA . TYR A 1 102 ? 13.246 1.885 -11.095 1.00 95.88 102 TYR A CA 1
ATOM 776 C C . TYR A 1 102 ? 13.789 3.248 -11.527 1.00 95.88 102 TYR A C 1
ATOM 778 O O . TYR A 1 102 ? 13.009 4.164 -11.782 1.00 95.88 102 TYR A O 1
ATOM 786 N N . GLY A 1 103 ? 15.109 3.376 -11.699 1.00 95.25 103 GLY A N 1
ATOM 787 C CA . GLY A 1 103 ? 15.710 4.605 -12.218 1.00 95.25 103 GLY A CA 1
ATOM 788 C C . GLY A 1 103 ? 15.162 4.990 -13.597 1.00 95.25 103 GL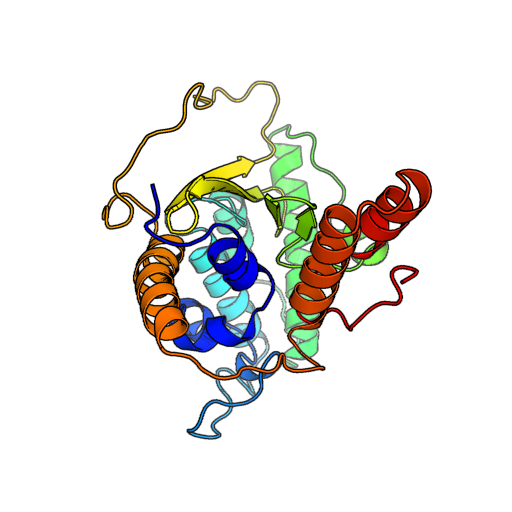Y A C 1
ATOM 789 O O . GLY A 1 103 ? 14.811 6.148 -13.823 1.00 95.25 103 GLY A O 1
ATOM 790 N N . LYS A 1 104 ? 15.031 4.015 -14.507 1.00 97.31 104 LYS A N 1
ATOM 791 C CA . LYS A 1 104 ? 14.471 4.240 -15.849 1.00 97.31 104 LYS A CA 1
ATOM 792 C C . LYS A 1 104 ? 12.960 4.415 -15.863 1.00 97.31 104 LYS A C 1
ATOM 794 O O . LYS A 1 104 ? 12.468 5.220 -16.647 1.00 97.31 104 LYS A O 1
ATOM 799 N N . ALA A 1 105 ? 12.238 3.718 -14.996 1.00 97.69 105 ALA A N 1
ATOM 800 C CA . ALA A 1 105 ? 10.800 3.859 -14.823 1.00 97.69 105 ALA A CA 1
ATOM 801 C C . ALA A 1 105 ? 10.439 5.284 -14.397 1.00 97.69 105 ALA A C 1
ATOM 803 O O . ALA A 1 105 ? 9.600 5.911 -15.040 1.00 97.69 105 ALA A O 1
ATOM 804 N N . TYR A 1 106 ? 11.130 5.829 -13.391 1.00 96.88 106 TYR A N 1
ATOM 805 C CA . TYR A 1 106 ? 10.940 7.214 -12.960 1.00 96.88 106 TYR A CA 1
ATOM 806 C C . TYR A 1 106 ? 11.179 8.204 -14.102 1.00 96.88 106 TYR A C 1
ATOM 808 O O . TYR A 1 106 ? 10.294 8.998 -14.408 1.00 96.88 106 TYR A O 1
ATOM 816 N N . GLU A 1 107 ? 12.321 8.109 -14.787 1.00 96.81 107 GLU A N 1
ATOM 817 C CA . GLU A 1 107 ? 12.653 8.984 -15.920 1.00 96.81 107 GLU A CA 1
ATOM 818 C C . GLU A 1 107 ? 11.601 8.902 -17.042 1.00 96.81 107 GLU A C 1
ATOM 820 O O . GLU A 1 107 ? 11.132 9.925 -17.548 1.00 96.81 107 GLU A O 1
ATOM 825 N N . ALA A 1 108 ? 11.206 7.686 -17.427 1.00 97.50 108 ALA A N 1
ATOM 826 C CA . ALA A 1 108 ? 10.314 7.456 -18.557 1.00 97.50 108 ALA A CA 1
ATOM 827 C C . ALA A 1 108 ? 8.873 7.899 -18.269 1.00 97.50 108 ALA A C 1
ATOM 829 O O . ALA A 1 108 ? 8.260 8.552 -19.116 1.00 97.50 108 ALA A O 1
ATOM 830 N N . VAL A 1 109 ? 8.333 7.570 -17.090 1.00 97.31 109 VAL A N 1
ATOM 831 C CA . VAL A 1 109 ? 6.963 7.949 -16.706 1.00 97.31 109 VAL A CA 1
ATOM 832 C C . VAL A 1 109 ? 6.859 9.463 -16.524 1.00 97.31 109 VAL A C 1
ATOM 834 O O . VAL A 1 109 ? 5.909 10.075 -17.010 1.00 97.31 109 VAL A O 1
ATOM 837 N N . GLU A 1 110 ? 7.859 10.088 -15.899 1.00 96.62 110 GLU A N 1
ATOM 838 C CA . GLU A 1 110 ? 7.937 11.543 -15.742 1.00 96.62 110 GLU A CA 1
ATOM 839 C C . GLU A 1 110 ? 7.996 12.255 -17.104 1.00 96.62 110 GLU A C 1
ATOM 841 O O . GLU A 1 110 ? 7.256 13.213 -17.346 1.00 96.62 110 GLU A O 1
ATOM 846 N N . SER A 1 111 ? 8.833 11.763 -18.025 1.00 96.56 111 SER A N 1
ATOM 847 C CA . SER A 1 111 ? 8.955 12.311 -19.381 1.00 96.56 111 SER A CA 1
ATOM 848 C C . SER A 1 111 ? 7.651 12.194 -20.174 1.00 96.56 111 SER A C 1
ATOM 850 O O . SER A 1 111 ? 7.207 13.181 -20.764 1.00 96.56 111 SER A O 1
ATOM 852 N N . ASP A 1 112 ? 7.005 11.025 -20.149 1.00 96.50 112 ASP A N 1
ATOM 853 C CA . ASP A 1 112 ? 5.715 10.800 -20.811 1.00 96.50 112 ASP A CA 1
ATOM 854 C C . ASP A 1 112 ? 4.618 11.717 -20.249 1.00 96.50 112 ASP A C 1
ATOM 856 O O . ASP A 1 112 ? 3.893 12.367 -21.007 1.00 96.50 112 ASP A O 1
ATOM 860 N N . ALA A 1 113 ? 4.528 11.829 -18.922 1.00 95.50 113 ALA A N 1
ATOM 861 C CA . ALA A 1 113 ? 3.546 12.680 -18.260 1.00 95.50 113 ALA A CA 1
ATOM 862 C C . ALA A 1 113 ? 3.717 14.159 -18.637 1.00 95.50 113 ALA A C 1
ATOM 864 O O . ALA A 1 113 ? 2.739 14.813 -19.015 1.00 95.50 113 ALA A O 1
ATOM 865 N N . ARG A 1 114 ? 4.953 14.675 -18.634 1.00 95.38 114 ARG A N 1
ATOM 866 C CA . ARG A 1 114 ? 5.235 16.054 -19.069 1.00 95.38 114 ARG A CA 1
ATOM 867 C C . ARG A 1 114 ? 4.997 16.265 -20.557 1.00 95.38 114 ARG A C 1
ATOM 869 O O . ARG A 1 114 ? 4.480 17.312 -20.935 1.00 95.38 114 ARG A O 1
ATOM 876 N N . ALA A 1 115 ? 5.314 15.286 -21.403 1.00 95.44 115 ALA A N 1
ATOM 877 C CA . ALA A 1 115 ? 5.029 15.359 -22.836 1.00 95.44 115 ALA A CA 1
ATOM 878 C C . ALA A 1 115 ? 3.520 15.450 -23.123 1.00 95.44 115 ALA A C 1
ATOM 880 O O . ALA A 1 115 ? 3.114 16.097 -24.089 1.00 95.44 115 ALA A O 1
ATOM 881 N N . ARG A 1 116 ? 2.684 14.857 -22.259 1.00 93.00 116 ARG A N 1
ATOM 882 C CA . ARG A 1 116 ? 1.220 15.009 -22.281 1.00 93.00 116 ARG A CA 1
ATOM 883 C C . ARG A 1 116 ? 0.717 16.308 -21.640 1.00 93.00 116 ARG A C 1
ATOM 885 O O . ARG A 1 116 ? -0.469 16.600 -21.749 1.00 93.00 116 ARG A O 1
ATOM 892 N N . GLY A 1 117 ? 1.589 17.092 -21.004 1.00 94.00 117 GLY A N 1
ATOM 893 C CA . GLY A 1 117 ? 1.252 18.359 -20.350 1.00 94.00 117 GLY A CA 1
ATOM 894 C C . GLY A 1 117 ? 0.761 18.228 -18.905 1.00 94.00 117 GLY A C 1
ATOM 895 O O . GLY A 1 117 ? 0.116 19.149 -18.413 1.00 94.00 117 GLY A O 1
ATOM 896 N N . ALA A 1 118 ? 1.018 17.102 -18.231 1.00 93.81 118 ALA A N 1
ATOM 897 C CA . ALA A 1 118 ? 0.710 16.945 -16.810 1.00 93.81 118 ALA A CA 1
ATOM 898 C C . ALA A 1 118 ? 1.758 17.651 -15.935 1.00 93.81 118 ALA A C 1
ATOM 900 O O . ALA A 1 118 ? 2.961 17.545 -16.192 1.00 93.81 118 ALA A O 1
ATOM 901 N N . ASP A 1 119 ? 1.302 18.323 -14.876 1.00 93.44 119 ASP A N 1
ATOM 902 C CA . ASP A 1 119 ? 2.165 18.928 -13.855 1.00 93.44 119 ASP A CA 1
ATOM 903 C C . ASP A 1 119 ? 2.607 17.863 -12.839 1.00 93.44 119 ASP A C 1
ATOM 905 O O . ASP A 1 119 ? 2.040 17.718 -11.756 1.00 93.44 119 ASP A O 1
ATOM 909 N N . ILE A 1 120 ? 3.560 17.025 -13.255 1.00 94.12 120 ILE A N 1
ATOM 910 C CA . ILE A 1 120 ? 4.090 15.924 -12.447 1.00 94.12 120 ILE A CA 1
ATOM 911 C C . ILE A 1 120 ? 5.361 16.340 -11.694 1.00 94.12 120 ILE A C 1
ATOM 913 O O . ILE A 1 120 ? 6.237 17.030 -12.231 1.00 94.12 120 ILE A O 1
ATOM 917 N N . PHE A 1 121 ? 5.486 15.866 -10.455 1.00 93.44 121 PHE A N 1
ATOM 918 C CA . PHE A 1 121 ? 6.679 16.055 -9.635 1.00 93.44 121 PHE A CA 1
ATOM 919 C C . PHE A 1 121 ? 7.851 15.172 -10.102 1.00 93.44 121 PHE A C 1
ATOM 921 O O . PHE A 1 121 ? 7.682 14.231 -10.873 1.00 93.44 121 PHE A O 1
ATOM 928 N N . GLU A 1 122 ? 9.062 15.504 -9.650 1.00 94.12 122 GLU A N 1
ATOM 929 C CA . GLU A 1 122 ? 10.297 14.792 -10.005 1.00 94.12 122 GLU A CA 1
ATOM 930 C C . GLU A 1 122 ? 10.433 13.496 -9.186 1.00 94.12 122 GLU A C 1
ATOM 932 O O . GLU A 1 122 ? 10.903 13.525 -8.043 1.00 94.12 122 GLU A O 1
ATOM 937 N N . PHE A 1 123 ? 10.040 12.348 -9.750 1.00 94.06 123 PHE A N 1
ATOM 938 C CA . PHE A 1 123 ? 10.013 11.068 -9.021 1.00 94.06 123 PHE A CA 1
ATOM 939 C C . PHE A 1 123 ? 11.395 10.682 -8.496 1.00 94.06 123 PHE A C 1
ATOM 941 O O . PHE A 1 123 ? 11.548 10.325 -7.328 1.00 94.06 123 PHE A O 1
ATOM 948 N N . GLY A 1 124 ? 12.418 10.806 -9.348 1.00 90.88 124 GLY A N 1
ATOM 949 C CA . GLY A 1 124 ? 13.789 10.443 -8.995 1.00 90.88 124 GLY A CA 1
ATOM 950 C C . GLY A 1 124 ? 14.352 11.283 -7.847 1.00 90.88 124 GLY A C 1
ATOM 951 O O . GLY A 1 124 ? 15.107 10.763 -7.030 1.00 90.88 124 GLY A O 1
ATOM 952 N N . LYS A 1 125 ? 13.958 12.559 -7.753 1.00 93.94 125 LYS A N 1
ATOM 953 C CA . LYS A 1 125 ? 14.347 13.444 -6.651 1.00 93.94 125 LYS A CA 1
ATOM 954 C C . LYS A 1 125 ? 13.624 13.064 -5.361 1.00 93.94 125 LYS A C 1
ATOM 956 O O . LYS A 1 125 ? 14.276 12.878 -4.338 1.00 93.94 125 LYS A O 1
ATOM 961 N N . VAL A 1 126 ? 12.302 12.882 -5.417 1.00 92.94 126 VAL A N 1
ATOM 962 C CA . VAL A 1 126 ? 11.502 12.485 -4.246 1.00 92.94 126 VAL A CA 1
ATOM 963 C C . VAL A 1 126 ? 11.994 11.158 -3.669 1.00 92.94 126 VAL A C 1
ATOM 965 O O . VAL A 1 126 ? 12.197 11.071 -2.464 1.00 92.94 126 VAL A O 1
ATOM 968 N N . ALA A 1 127 ? 12.281 10.165 -4.515 1.00 90.69 127 ALA A N 1
ATOM 969 C CA . ALA A 1 127 ? 12.799 8.865 -4.085 1.00 90.69 127 ALA A CA 1
ATOM 970 C C . ALA A 1 127 ? 14.200 8.928 -3.438 1.00 90.69 127 ALA A C 1
ATOM 972 O O . ALA A 1 127 ? 14.589 8.002 -2.730 1.00 90.69 127 ALA A O 1
ATOM 973 N N . GLN A 1 128 ? 14.976 9.991 -3.687 1.00 91.25 128 GLN A N 1
ATOM 974 C CA . GLN A 1 128 ? 16.277 10.222 -3.042 1.00 91.25 128 GLN A CA 1
ATOM 975 C C . GLN A 1 128 ? 16.151 11.010 -1.732 1.00 91.25 128 GLN A C 1
ATOM 977 O O . GLN A 1 128 ? 16.947 10.804 -0.816 1.00 91.25 128 GLN A O 1
ATOM 982 N N . GLU A 1 129 ? 15.188 11.929 -1.649 1.00 94.31 129 GLU A N 1
ATOM 983 C CA . GLU A 1 129 ? 14.995 12.821 -0.498 1.00 94.31 129 GLU A CA 1
ATOM 984 C C . GLU A 1 129 ? 14.103 12.206 0.589 1.00 94.31 129 GLU A C 1
ATOM 986 O O . GLU A 1 129 ? 14.231 12.558 1.766 1.00 94.31 129 GLU A O 1
ATOM 991 N N . HIS A 1 130 ? 13.226 11.272 0.219 1.00 89.12 130 HIS A N 1
ATOM 992 C CA . HIS A 1 130 ? 12.226 10.689 1.105 1.00 89.12 130 HIS A CA 1
ATOM 993 C C . HIS A 1 130 ? 12.180 9.160 0.985 1.00 89.12 130 HIS A C 1
ATOM 995 O O . HIS A 1 130 ? 12.317 8.622 -0.115 1.00 89.12 130 HIS A O 1
ATOM 1001 N N . PRO A 1 131 ? 11.968 8.438 2.102 1.00 86.06 131 PRO A N 1
ATOM 1002 C CA . PRO A 1 131 ? 11.707 7.008 2.041 1.00 86.06 131 PRO A CA 1
ATOM 1003 C C . PRO A 1 131 ? 10.392 6.748 1.301 1.00 86.06 131 PRO A C 1
ATOM 1005 O O . PRO A 1 131 ? 9.422 7.484 1.467 1.00 86.06 131 PRO A O 1
ATOM 1008 N N . PHE A 1 132 ? 10.362 5.685 0.504 1.00 86.31 132 PHE A N 1
ATOM 1009 C CA . PHE A 1 132 ? 9.140 5.221 -0.139 1.00 86.31 132 PHE A CA 1
ATOM 1010 C C . PHE A 1 132 ? 8.384 4.263 0.783 1.00 86.31 132 PHE A C 1
ATOM 1012 O O . PHE A 1 132 ? 8.962 3.290 1.276 1.00 86.31 132 PHE A O 1
ATOM 1019 N N . HIS A 1 133 ? 7.083 4.490 0.951 1.00 87.31 133 HIS A N 1
ATOM 1020 C CA . HIS A 1 133 ? 6.167 3.519 1.535 1.00 87.31 133 HIS A CA 1
ATOM 1021 C C . HIS A 1 133 ? 5.077 3.165 0.521 1.00 87.31 133 HIS A C 1
ATOM 1023 O O . HIS A 1 133 ? 4.411 4.041 -0.023 1.00 87.31 133 HIS A O 1
ATOM 1029 N N . ALA A 1 134 ? 4.846 1.866 0.312 1.00 84.56 134 ALA A N 1
ATOM 1030 C CA . ALA A 1 134 ? 3.757 1.390 -0.547 1.00 84.56 134 ALA A CA 1
ATOM 1031 C C . ALA A 1 134 ? 2.360 1.717 0.022 1.00 84.56 134 ALA A C 1
ATOM 1033 O O . ALA A 1 134 ? 1.372 1.717 -0.710 1.00 84.56 134 ALA A O 1
ATOM 1034 N N . VAL A 1 135 ? 2.285 1.995 1.328 1.00 90.38 135 VAL A N 1
ATOM 1035 C CA . VAL A 1 135 ? 1.090 2.460 2.033 1.00 90.38 135 VAL A CA 1
ATOM 1036 C C . VAL A 1 135 ? 1.495 3.581 2.979 1.00 90.38 135 VAL A C 1
ATOM 1038 O O . VAL A 1 135 ? 2.327 3.375 3.858 1.00 90.38 135 VAL A O 1
ATOM 1041 N N . GLU A 1 136 ? 0.881 4.745 2.814 1.00 91.56 136 GLU A N 1
ATOM 1042 C CA . GLU A 1 136 ? 0.991 5.890 3.711 1.00 91.56 136 GLU A CA 1
ATOM 1043 C C . GLU A 1 136 ? -0.273 5.980 4.563 1.00 91.56 136 GLU A C 1
ATOM 1045 O O . GLU A 1 136 ? -1.364 6.252 4.050 1.00 91.56 136 GLU A O 1
ATOM 1050 N N . PHE A 1 137 ? -0.140 5.762 5.871 1.00 93.25 137 PHE A N 1
ATOM 1051 C CA . PHE A 1 137 ? -1.240 5.931 6.814 1.00 93.25 137 PHE A CA 1
ATOM 1052 C C . PHE A 1 137 ? -1.326 7.375 7.313 1.00 93.25 137 PHE A C 1
ATOM 1054 O O . PHE A 1 137 ? -0.348 7.956 7.775 1.00 93.25 137 PHE A O 1
ATOM 1061 N N . MET A 1 138 ? -2.535 7.928 7.282 1.00 93.50 138 MET A N 1
ATOM 1062 C CA . MET A 1 138 ? -2.880 9.229 7.839 1.00 93.50 138 MET A CA 1
ATOM 1063 C C . MET A 1 138 ? -3.988 9.059 8.876 1.00 93.50 138 MET A C 1
ATOM 1065 O O . MET A 1 138 ? -5.154 8.783 8.560 1.00 93.50 138 MET A O 1
ATOM 1069 N N . PHE A 1 139 ? -3.619 9.248 10.141 1.00 94.00 139 PHE A N 1
ATOM 1070 C CA . PHE A 1 139 ? -4.560 9.241 11.250 1.00 94.00 139 PHE A CA 1
ATOM 1071 C C . PHE A 1 139 ? -5.671 10.288 11.022 1.00 94.00 139 PHE A C 1
ATOM 1073 O O . PHE A 1 139 ? -5.380 11.416 10.619 1.00 94.00 139 PHE A O 1
ATOM 1080 N N . PRO A 1 140 ? -6.948 9.971 11.309 1.00 92.94 140 PRO A N 1
ATOM 1081 C CA . PRO A 1 140 ? -7.414 8.757 11.988 1.00 92.94 140 PRO A CA 1
ATOM 1082 C C . PRO A 1 140 ? -7.730 7.561 11.090 1.00 92.94 140 PRO A C 1
ATOM 1084 O O . PRO A 1 140 ? -7.750 6.441 11.594 1.00 92.94 140 PRO A O 1
ATOM 1087 N N . HIS A 1 141 ? -8.038 7.770 9.811 1.00 95.12 141 HIS A N 1
ATOM 1088 C CA . HIS A 1 141 ? -8.708 6.739 9.013 1.00 95.12 141 HIS A CA 1
ATOM 1089 C C . HIS A 1 141 ? -8.526 6.877 7.495 1.00 95.12 141 HIS A C 1
ATOM 1091 O O . HIS A 1 141 ? -9.479 6.688 6.728 1.00 95.12 141 HIS A O 1
ATOM 1097 N N . PHE A 1 142 ? -7.352 7.315 7.049 1.00 95.81 142 PHE A N 1
ATOM 1098 C CA . PHE A 1 142 ? -7.068 7.521 5.633 1.00 95.81 142 PHE A CA 1
ATOM 1099 C C . PHE A 1 142 ? -5.758 6.843 5.242 1.00 95.81 142 PHE A C 1
ATOM 1101 O O . PHE A 1 142 ? -4.796 6.875 6.005 1.00 95.81 142 PHE A O 1
ATOM 1108 N N . PHE A 1 143 ? -5.729 6.255 4.052 1.00 95.50 143 PHE A N 1
ATOM 1109 C CA . PHE A 1 143 ? -4.524 5.701 3.450 1.00 95.50 143 PHE A CA 1
ATOM 1110 C C . PHE A 1 143 ? -4.338 6.254 2.048 1.00 95.50 143 PHE A C 1
ATOM 1112 O O . PHE A 1 143 ? -5.312 6.444 1.316 1.00 95.50 143 PHE A O 1
ATOM 1119 N N . LEU A 1 144 ? -3.083 6.447 1.667 1.00 94.50 144 LEU A N 1
ATOM 1120 C CA . LEU A 1 144 ? -2.679 6.726 0.298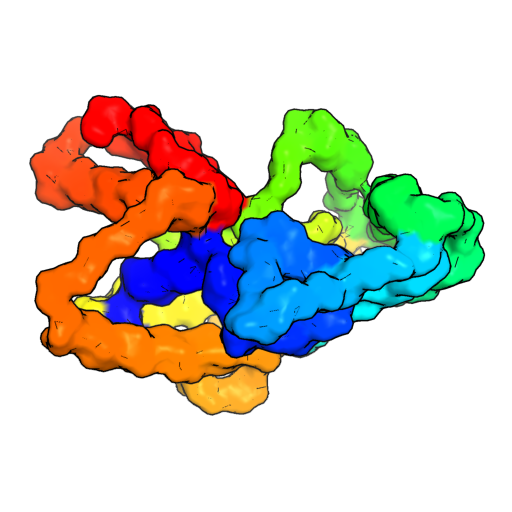 1.00 94.50 144 LEU A CA 1
ATOM 1121 C C . LEU A 1 144 ? -1.625 5.703 -0.110 1.00 94.50 144 LEU A C 1
ATOM 1123 O O . LEU A 1 144 ? -0.679 5.457 0.627 1.00 94.50 144 LEU A O 1
ATOM 1127 N N . LEU A 1 145 ? -1.805 5.091 -1.269 1.00 94.38 145 LEU A N 1
ATOM 1128 C CA . LEU A 1 145 ? -0.942 4.043 -1.789 1.00 94.38 145 LEU A CA 1
ATOM 1129 C C . LEU A 1 145 ? -0.331 4.553 -3.099 1.00 94.38 145 LEU A C 1
ATOM 1131 O O . LEU A 1 145 ? -0.964 4.425 -4.152 1.00 94.38 145 LEU A O 1
ATOM 1135 N N . PRO A 1 146 ? 0.828 5.232 -3.044 1.00 92.56 146 PRO A N 1
ATOM 1136 C CA . PRO A 1 146 ? 1.513 5.741 -4.227 1.00 92.56 146 PRO A CA 1
ATOM 1137 C C . PRO A 1 146 ? 2.383 4.667 -4.895 1.00 92.56 146 PRO A C 1
ATOM 1139 O O . PRO A 1 146 ? 2.890 3.765 -4.232 1.00 92.56 146 PRO A O 1
ATOM 1142 N N . MET A 1 147 ? 2.620 4.815 -6.201 1.00 92.31 147 MET A N 1
ATOM 1143 C CA . MET A 1 147 ? 3.721 4.126 -6.896 1.00 92.31 147 MET A CA 1
ATOM 1144 C C . MET A 1 147 ? 4.505 5.088 -7.797 1.00 92.31 147 MET A C 1
ATOM 1146 O O . MET A 1 147 ? 5.720 5.210 -7.664 1.00 92.31 147 MET A O 1
ATOM 1150 N N . PHE A 1 148 ? 3.799 5.795 -8.685 1.00 93.25 148 PHE A N 1
ATOM 1151 C CA . PHE A 1 148 ? 4.349 6.831 -9.568 1.00 93.25 148 PHE A CA 1
ATOM 1152 C C . PHE A 1 148 ? 3.513 8.117 -9.454 1.00 93.25 148 PHE A C 1
ATOM 1154 O O . PHE A 1 148 ? 3.468 8.729 -8.387 1.00 93.25 148 PHE A O 1
ATOM 1161 N N . GLY A 1 149 ? 2.840 8.539 -10.532 1.00 92.25 149 GLY A N 1
ATOM 1162 C CA . GLY A 1 149 ? 1.919 9.677 -10.537 1.00 92.25 149 GLY A CA 1
ATOM 1163 C C . GLY A 1 149 ? 0.479 9.297 -10.195 1.00 92.25 149 GLY A C 1
ATOM 1164 O O . GLY A 1 149 ? -0.346 10.179 -9.937 1.00 92.25 149 GLY A O 1
ATOM 1165 N N . ALA A 1 150 ? 0.171 7.999 -10.193 1.00 94.38 150 ALA A N 1
ATOM 1166 C CA . ALA A 1 150 ? -1.093 7.445 -9.739 1.00 94.38 150 ALA A CA 1
ATOM 1167 C C . ALA A 1 150 ? -1.021 6.950 -8.288 1.00 94.38 150 ALA A C 1
ATOM 1169 O O . ALA A 1 150 ? 0.031 6.556 -7.781 1.00 94.38 150 ALA A O 1
ATOM 1170 N N . MET A 1 151 ? -2.168 6.983 -7.614 1.00 94.75 151 MET A N 1
ATOM 1171 C CA . MET A 1 151 ? -2.325 6.579 -6.221 1.00 94.75 151 MET A CA 1
ATOM 1172 C C . MET A 1 151 ? -3.688 5.920 -6.017 1.00 94.75 151 MET A C 1
ATOM 1174 O O . MET A 1 151 ? -4.688 6.374 -6.572 1.00 94.75 151 MET A O 1
ATOM 1178 N N . SER A 1 152 ? -3.754 4.891 -5.178 1.00 95.44 152 SER A N 1
ATOM 1179 C CA . SER A 1 152 ? -5.029 4.475 -4.580 1.00 95.44 152 SER A CA 1
ATOM 1180 C C . SER A 1 152 ? -5.223 5.218 -3.263 1.00 95.44 152 SER A C 1
ATOM 1182 O O . SER A 1 152 ? -4.271 5.396 -2.507 1.00 95.44 152 SER A O 1
ATOM 1184 N N . ALA A 1 153 ? -6.441 5.654 -2.965 1.00 95.19 153 ALA A N 1
ATOM 1185 C CA . ALA A 1 153 ? -6.778 6.246 -1.675 1.00 95.19 153 ALA A CA 1
ATOM 1186 C C . ALA A 1 153 ? -7.889 5.451 -1.006 1.00 95.19 153 ALA A C 1
ATOM 1188 O O . ALA A 1 153 ? -8.902 5.164 -1.645 1.00 95.19 153 ALA A O 1
ATOM 1189 N N . TYR A 1 154 ? -7.721 5.148 0.281 1.00 95.75 154 TYR A N 1
ATOM 1190 C CA . TYR A 1 154 ? -8.716 4.447 1.090 1.00 95.75 154 TYR A CA 1
ATOM 1191 C C . TYR A 1 154 ? -9.159 5.311 2.269 1.00 95.75 154 TYR A C 1
ATOM 1193 O O . TYR A 1 154 ? -8.348 5.984 2.907 1.00 95.75 154 TYR A O 1
ATOM 1201 N N . ARG A 1 155 ? -10.453 5.277 2.595 1.00 96.12 155 ARG A N 1
ATOM 1202 C CA . ARG A 1 155 ? -11.002 5.908 3.805 1.00 96.12 155 ARG A CA 1
ATOM 1203 C C . ARG A 1 155 ? -11.978 4.968 4.491 1.00 96.12 155 ARG A C 1
ATOM 1205 O O . ARG A 1 155 ? -12.903 4.468 3.854 1.00 96.12 155 ARG A O 1
ATOM 1212 N N . ILE A 1 156 ? -11.795 4.766 5.796 1.00 97.38 156 ILE A N 1
ATOM 1213 C CA . ILE A 1 156 ? -12.544 3.758 6.558 1.00 97.38 156 ILE A CA 1
ATOM 1214 C C . ILE A 1 156 ? -13.243 4.409 7.752 1.00 97.38 156 ILE A C 1
ATOM 1216 O O . ILE A 1 156 ? -12.627 4.728 8.762 1.00 97.38 156 ILE A O 1
ATOM 1220 N N . ARG A 1 157 ? -14.555 4.628 7.663 1.00 96.31 157 ARG A N 1
ATOM 1221 C CA . ARG A 1 157 ? -15.306 5.377 8.686 1.00 96.31 157 ARG A CA 1
ATOM 1222 C C . ARG A 1 157 ? -16.171 4.460 9.551 1.00 96.31 157 ARG A C 1
ATOM 1224 O O . ARG A 1 157 ? -16.867 3.604 8.998 1.00 96.31 157 ARG A O 1
ATOM 1231 N N . PRO A 1 158 ? -16.198 4.648 10.883 1.00 96.75 158 PRO A N 1
ATOM 1232 C CA . PRO A 1 158 ? -17.087 3.889 11.755 1.00 96.75 158 PRO A CA 1
ATOM 1233 C C . PRO A 1 158 ? -18.558 4.153 11.425 1.00 96.75 158 PRO A C 1
ATOM 1235 O O . PRO A 1 158 ? -18.954 5.296 11.197 1.00 96.75 158 PRO A O 1
ATOM 1238 N N . LEU A 1 159 ? -19.373 3.097 11.464 1.00 96.56 159 LEU A N 1
ATOM 1239 C CA . LEU A 1 159 ? -20.836 3.199 11.496 1.00 96.56 159 LEU A CA 1
ATOM 1240 C C . LEU A 1 159 ? -21.389 2.648 12.808 1.00 96.56 159 LEU A C 1
ATOM 1242 O O . LEU A 1 159 ? -22.181 3.301 13.483 1.00 96.56 159 LEU A O 1
ATOM 1246 N N . THR A 1 160 ? -20.948 1.449 13.180 1.00 97.44 160 THR A N 1
ATOM 1247 C CA . THR A 1 160 ? -21.290 0.780 14.440 1.00 97.44 160 THR A CA 1
ATOM 1248 C C . THR A 1 160 ? -20.046 0.063 14.983 1.00 97.44 160 THR A C 1
ATOM 1250 O O . THR A 1 160 ? -19.014 0.040 14.307 1.00 97.44 160 THR A O 1
ATOM 1253 N N . PRO A 1 161 ? -20.108 -0.568 16.169 1.00 95.69 161 PRO A N 1
ATOM 1254 C CA . PRO A 1 161 ? -19.027 -1.438 16.637 1.00 95.69 161 PRO A CA 1
ATOM 1255 C C . PRO A 1 161 ? -18.712 -2.626 15.710 1.00 95.69 161 PRO A C 1
ATOM 1257 O O . PRO A 1 161 ? -17.628 -3.185 15.809 1.00 95.69 161 PRO A O 1
ATOM 1260 N N . GLU A 1 162 ? -19.618 -2.982 14.795 1.00 97.00 162 GLU A N 1
ATO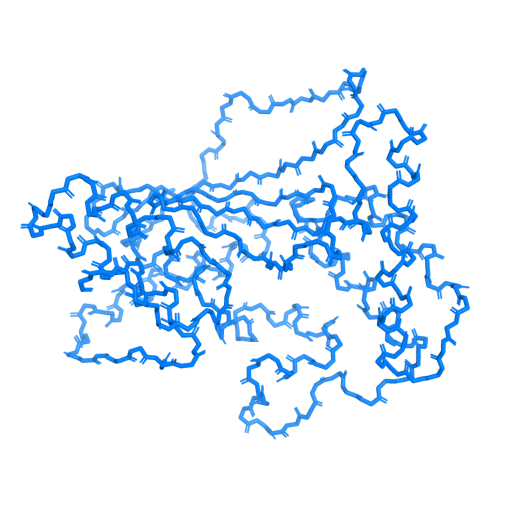M 1261 C CA . GLU A 1 162 ? -19.521 -4.170 13.931 1.00 97.00 162 GLU A CA 1
ATOM 1262 C C . GLU A 1 162 ? -19.530 -3.832 12.431 1.00 97.00 162 GLU A C 1
ATOM 1264 O O . GLU A 1 162 ? -19.533 -4.731 11.595 1.00 97.00 162 GLU A O 1
ATOM 1269 N N . THR A 1 163 ? -19.601 -2.549 12.058 1.00 97.81 163 THR A N 1
ATOM 1270 C CA . THR A 1 163 ? -19.708 -2.139 10.648 1.00 97.81 163 THR A CA 1
ATOM 1271 C C . THR A 1 163 ? -18.978 -0.829 10.368 1.00 97.81 163 THR A C 1
ATOM 1273 O O . THR A 1 163 ? -18.915 0.072 11.215 1.00 97.81 163 THR A O 1
ATOM 1276 N N . CYS A 1 164 ? -18.479 -0.691 9.141 1.00 97.75 164 CYS A N 1
ATOM 1277 C CA . CYS A 1 164 ? -17.837 0.525 8.657 1.00 97.75 164 CYS A CA 1
ATOM 1278 C C . CYS A 1 164 ? -18.200 0.850 7.199 1.00 97.75 164 CYS A C 1
ATOM 1280 O O . CYS A 1 164 ? -18.702 0.019 6.429 1.00 97.75 164 CYS A O 1
ATOM 1282 N N . LEU A 1 165 ? -17.957 2.103 6.817 1.00 96.62 165 LEU A N 1
ATOM 1283 C CA . LEU A 1 165 ? -17.876 2.514 5.420 1.00 96.62 165 LEU A CA 1
ATOM 1284 C C . LEU A 1 165 ? -16.427 2.392 4.974 1.00 96.62 165 LEU A C 1
ATOM 1286 O O . LEU A 1 165 ? -15.579 3.099 5.506 1.00 96.62 165 LEU A O 1
ATOM 1290 N N . PHE A 1 166 ? -16.179 1.527 3.996 1.00 96.88 166 PHE A N 1
ATOM 1291 C CA . PHE A 1 166 ? -14.911 1.449 3.287 1.00 96.88 166 PHE A CA 1
ATOM 1292 C C . PHE A 1 166 ? -15.086 2.138 1.937 1.00 96.88 166 PHE A C 1
ATOM 1294 O O . PHE A 1 166 ? -15.960 1.757 1.157 1.00 96.88 166 PHE A O 1
ATOM 1301 N N . GLU A 1 167 ? -14.296 3.172 1.692 1.00 94.88 167 GLU A N 1
ATOM 1302 C CA . GLU A 1 167 ? -14.309 3.955 0.462 1.00 94.88 167 GLU A CA 1
ATOM 1303 C C . GLU A 1 167 ? -12.950 3.815 -0.231 1.00 94.88 167 GLU A C 1
ATOM 1305 O O . GLU A 1 167 ? -11.918 3.891 0.438 1.00 94.88 167 GLU A O 1
ATOM 1310 N N . ILE A 1 168 ? -12.961 3.616 -1.552 1.00 94.31 168 ILE A N 1
ATOM 1311 C CA . ILE A 1 168 ? -11.759 3.521 -2.389 1.00 94.31 168 ILE A CA 1
ATOM 1312 C C . ILE A 1 168 ? -11.848 4.513 -3.548 1.00 94.31 168 ILE A C 1
ATOM 1314 O O . ILE A 1 168 ? -12.915 4.681 -4.141 1.00 94.31 168 ILE A O 1
ATOM 1318 N N . TRP A 1 169 ? -10.727 5.149 -3.879 1.00 93.75 169 TRP A N 1
ATOM 1319 C CA . TRP A 1 169 ? -10.595 6.040 -5.031 1.00 93.75 169 TRP A CA 1
ATOM 1320 C C . TRP A 1 169 ? -9.303 5.753 -5.786 1.00 93.75 169 TRP A C 1
ATOM 1322 O O . TRP A 1 169 ? -8.264 5.520 -5.169 1.00 93.75 169 TRP A O 1
ATOM 1332 N N . SER A 1 170 ? -9.366 5.858 -7.110 1.00 93.25 170 SER A N 1
ATOM 1333 C CA . SER A 1 170 ? -8.184 5.945 -7.967 1.00 93.25 170 SER A CA 1
ATOM 1334 C C . SER A 1 170 ? -7.882 7.412 -8.236 1.00 93.25 170 SER A C 1
ATOM 1336 O O . SER A 1 170 ? -8.735 8.154 -8.730 1.00 93.25 170 SER A O 1
ATOM 1338 N N . LEU A 1 171 ? -6.675 7.839 -7.893 1.00 93.25 171 LEU A N 1
ATOM 1339 C CA . LEU A 1 171 ? -6.188 9.199 -8.067 1.00 93.25 171 LEU A CA 1
ATOM 1340 C C . LEU A 1 171 ? -5.082 9.191 -9.119 1.00 93.25 171 LEU A C 1
ATOM 1342 O O . LEU A 1 171 ? -4.197 8.341 -9.091 1.00 93.25 171 LEU A O 1
ATOM 1346 N N . VAL A 1 172 ? -5.115 10.151 -10.037 1.00 91.94 172 VAL A N 1
ATOM 1347 C CA . VAL A 1 172 ? -4.093 10.295 -11.076 1.00 91.94 172 VAL A CA 1
ATOM 1348 C C . VAL A 1 172 ? -3.882 11.765 -11.395 1.00 91.94 172 VAL A C 1
ATOM 1350 O O . VAL A 1 172 ? -4.840 12.528 -11.529 1.00 91.94 172 VAL A O 1
ATOM 1353 N N . ILE A 1 173 ? -2.619 12.160 -11.520 1.00 92.00 173 ILE A N 1
ATOM 1354 C CA . ILE A 1 173 ? -2.242 13.504 -11.956 1.00 92.00 173 ILE A CA 1
ATOM 1355 C C . ILE A 1 173 ? -2.419 13.580 -13.478 1.00 92.00 173 ILE A C 1
ATOM 1357 O O . ILE A 1 173 ? -1.759 12.861 -14.233 1.00 92.00 173 ILE A O 1
ATOM 1361 N N . ARG A 1 174 ? -3.339 14.437 -13.931 1.00 89.81 174 ARG A N 1
ATOM 1362 C CA . ARG A 1 174 ? -3.676 14.632 -15.351 1.00 89.81 174 ARG A CA 1
ATOM 1363 C C . ARG A 1 174 ? -3.240 16.019 -15.846 1.00 89.81 174 ARG A C 1
ATOM 1365 O O . ARG A 1 174 ? -3.134 16.941 -15.038 1.00 89.81 174 ARG A O 1
ATOM 1372 N N . PRO A 1 175 ? -3.012 16.198 -17.159 1.00 91.00 175 PRO A N 1
ATOM 1373 C CA . PRO A 1 175 ? -2.937 17.516 -17.786 1.00 91.00 175 PRO A CA 1
ATOM 1374 C C . PRO A 1 175 ? -4.210 18.333 -17.529 1.00 91.00 175 PRO A C 1
ATOM 1376 O O . PRO A 1 175 ? -5.313 17.795 -17.594 1.00 91.00 175 PRO A O 1
ATOM 1379 N N . GLU A 1 176 ? -4.069 19.643 -17.313 1.00 84.94 176 GLU A N 1
ATOM 1380 C CA . GLU A 1 176 ? -5.181 20.549 -16.960 1.00 84.94 176 GLU A CA 1
ATOM 1381 C C . GLU A 1 176 ? -6.323 20.554 -17.999 1.00 84.94 176 GLU A C 1
ATOM 1383 O O . GLU A 1 176 ? -7.488 20.734 -17.654 1.00 84.94 176 GLU A O 1
ATOM 1388 N N . GLY A 1 177 ? -5.999 20.322 -19.276 1.00 83.00 177 GLY A N 1
ATOM 1389 C CA . GLY A 1 177 ? -6.964 20.283 -20.380 1.00 83.00 177 GLY A CA 1
ATOM 1390 C C . GLY A 1 177 ? -7.510 18.895 -20.734 1.00 83.00 177 GLY A C 1
ATOM 1391 O O . GLY A 1 177 ? -8.269 18.781 -21.698 1.00 83.00 177 GLY A O 1
ATOM 1392 N N . GLU A 1 178 ? -7.113 17.833 -20.025 1.00 86.88 178 GLU A N 1
ATOM 1393 C CA . GLU A 1 178 ? -7.613 16.483 -20.297 1.00 86.88 178 GLU A CA 1
ATOM 1394 C C . GLU A 1 178 ? -9.054 16.343 -19.786 1.00 86.88 178 GLU A C 1
ATOM 1396 O O . GLU A 1 178 ? -9.318 16.431 -18.588 1.00 86.88 178 GLU A O 1
ATOM 1401 N N . ALA A 1 179 ? -10.001 16.106 -20.698 1.00 85.12 179 ALA A N 1
ATOM 1402 C CA . ALA A 1 179 ? -11.381 15.839 -20.317 1.00 85.12 179 ALA A CA 1
ATOM 1403 C C . ALA A 1 179 ? -11.461 14.523 -19.529 1.00 85.12 179 ALA A C 1
ATOM 1405 O O . ALA A 1 179 ? -11.144 13.455 -20.053 1.00 85.12 179 ALA A O 1
ATOM 1406 N N . PHE A 1 180 ? -11.925 14.602 -18.286 1.00 83.62 180 PHE A N 1
ATOM 1407 C CA . PHE A 1 180 ? -12.137 13.450 -17.423 1.00 83.62 180 PHE A CA 1
ATOM 1408 C C . PHE A 1 180 ? -13.459 13.598 -16.675 1.00 83.62 180 PHE A C 1
ATOM 1410 O O . PHE A 1 180 ? -13.802 14.685 -16.210 1.00 83.62 180 PHE A O 1
ATOM 1417 N N . ASP A 1 181 ? -14.199 12.498 -16.569 1.00 83.12 181 ASP A N 1
ATOM 1418 C CA . ASP A 1 181 ? -15.422 12.445 -15.777 1.00 83.12 181 ASP A CA 1
ATOM 1419 C C . ASP A 1 181 ? -15.055 12.145 -14.323 1.00 83.12 181 ASP A C 1
ATOM 1421 O O . ASP A 1 181 ? -14.964 10.989 -13.908 1.00 83.12 181 ASP A O 1
ATOM 1425 N N . THR A 1 182 ? -14.736 13.195 -13.565 1.00 83.00 182 THR A N 1
ATOM 1426 C CA . THR A 1 182 ? -14.434 13.064 -12.138 1.00 83.00 182 THR A CA 1
ATOM 1427 C C . THR A 1 182 ? -15.704 12.651 -11.396 1.00 83.00 182 THR A C 1
ATOM 1429 O O . THR A 1 182 ? -16.659 13.433 -11.378 1.00 83.00 182 THR A O 1
ATOM 1432 N N . PRO A 1 183 ? -15.728 11.485 -10.719 1.00 85.12 183 PRO A N 1
ATOM 1433 C CA . PRO A 1 183 ? -16.896 11.074 -9.952 1.00 85.12 183 PRO A CA 1
ATOM 1434 C C . PRO A 1 183 ? -17.241 12.122 -8.887 1.00 85.12 183 PRO A C 1
ATOM 1436 O O . PRO A 1 183 ? -16.428 12.417 -8.010 1.00 85.12 183 PRO A O 1
ATOM 1439 N N . SER A 1 184 ? -18.447 12.690 -8.951 1.00 86.38 184 SER A N 1
ATOM 1440 C CA . SER A 1 184 ? -18.916 13.678 -7.967 1.00 86.38 184 SER A CA 1
ATOM 1441 C C . SER A 1 184 ? -19.511 13.037 -6.713 1.00 86.38 184 SER A C 1
ATOM 1443 O O . SER A 1 184 ? -19.607 13.686 -5.673 1.00 86.38 184 SER A O 1
ATOM 1445 N N . GLU A 1 185 ? -19.914 11.768 -6.802 1.00 89.00 185 GLU A N 1
ATOM 1446 C CA . GLU A 1 185 ? -20.513 10.998 -5.714 1.00 89.00 185 GLU A CA 1
ATOM 1447 C C . GLU A 1 185 ? -19.954 9.565 -5.691 1.00 89.00 185 GLU A C 1
ATOM 1449 O O . GLU A 1 185 ? -19.618 9.014 -6.744 1.00 89.00 185 GLU A O 1
ATOM 1454 N N . PRO A 1 186 ? -19.838 8.935 -4.507 1.00 87.94 186 PRO A N 1
ATOM 1455 C CA . PRO A 1 186 ? -19.380 7.558 -4.408 1.00 87.94 186 PRO A CA 1
ATOM 1456 C C . PRO A 1 186 ? -20.425 6.588 -4.970 1.00 87.94 186 PRO A C 1
ATOM 1458 O O . PRO A 1 186 ? -21.613 6.674 -4.656 1.00 87.94 186 PRO A O 1
ATOM 1461 N N . THR A 1 187 ? -19.969 5.594 -5.733 1.00 91.88 187 THR A N 1
ATOM 1462 C CA . THR A 1 187 ? -20.819 4.460 -6.115 1.00 91.88 187 THR A CA 1
ATOM 1463 C C . THR A 1 187 ? -20.926 3.498 -4.937 1.00 91.88 187 THR A C 1
ATOM 1465 O O . THR A 1 187 ? -19.935 2.923 -4.490 1.00 91.88 187 THR A O 1
ATOM 1468 N N . MET A 1 188 ? -22.138 3.326 -4.412 1.00 93.56 188 MET A N 1
ATOM 1469 C CA . MET A 1 188 ? -22.384 2.446 -3.273 1.00 93.56 188 MET A CA 1
ATOM 1470 C C . MET A 1 188 ? -22.569 1.003 -3.739 1.00 93.56 188 MET A C 1
ATOM 1472 O O . MET A 1 188 ? -23.566 0.678 -4.378 1.00 93.56 188 MET A O 1
ATOM 1476 N N . LEU A 1 189 ? -21.638 0.131 -3.354 1.00 95.19 189 LEU A N 1
ATOM 1477 C CA . LEU A 1 189 ? -21.688 -1.299 -3.653 1.00 95.19 189 LEU A CA 1
ATOM 1478 C C . LEU A 1 189 ? -21.856 -2.143 -2.369 1.00 95.19 189 LEU A C 1
ATOM 1480 O O . LEU A 1 189 ? -21.353 -1.765 -1.296 1.00 95.19 189 LEU A O 1
ATOM 1484 N N . PRO A 1 190 ? -22.552 -3.295 -2.445 1.00 95.75 190 PRO A N 1
ATOM 1485 C CA . PRO A 1 190 ? -22.442 -4.357 -1.443 1.00 95.75 190 PRO A CA 1
ATOM 1486 C C . PRO A 1 190 ? -20.985 -4.813 -1.296 1.00 95.75 190 PRO A C 1
ATOM 1488 O O . PRO A 1 190 ? -20.276 -4.876 -2.294 1.00 95.75 190 PRO A O 1
ATOM 1491 N N . HIS A 1 191 ? -20.527 -5.137 -0.081 1.00 94.62 191 HIS A N 1
ATOM 1492 C CA . HIS A 1 191 ? -19.120 -5.517 0.158 1.00 94.62 191 HIS A CA 1
ATOM 1493 C C . HIS A 1 191 ? -18.635 -6.734 -0.647 1.00 94.62 191 HIS A C 1
ATOM 1495 O O . HIS A 1 191 ? -17.453 -6.848 -0.939 1.00 94.62 191 HIS A O 1
ATOM 1501 N N . ASP A 1 192 ? -19.552 -7.625 -1.006 1.00 95.94 192 ASP A N 1
ATOM 1502 C CA . ASP A 1 192 ? -19.348 -8.850 -1.775 1.00 95.94 192 ASP A CA 1
ATOM 1503 C C . ASP A 1 192 ? -19.611 -8.655 -3.280 1.00 95.94 192 ASP A C 1
ATOM 1505 O O . ASP A 1 192 ? -19.603 -9.620 -4.055 1.00 95.94 192 ASP A O 1
ATOM 1509 N N . SER A 1 193 ? -19.830 -7.406 -3.713 1.00 96.62 193 SER A N 1
ATOM 1510 C CA . SER A 1 193 ? -20.022 -7.078 -5.122 1.00 96.62 193 SER A CA 1
ATOM 1511 C C . SER A 1 193 ? -18.821 -7.508 -5.956 1.00 96.62 193 SER A C 1
ATOM 1513 O O . SER A 1 193 ? -17.662 -7.283 -5.606 1.00 96.62 193 SER A O 1
ATOM 1515 N N . GLN A 1 194 ? -19.122 -8.095 -7.110 1.00 95.12 194 GLN A N 1
ATOM 1516 C CA . GLN A 1 194 ? -18.120 -8.477 -8.097 1.00 95.12 194 GLN A CA 1
ATOM 1517 C C . GLN A 1 194 ? -17.611 -7.281 -8.911 1.00 95.12 194 GLN A C 1
ATOM 1519 O O . GLN A 1 194 ? -16.611 -7.435 -9.605 1.00 95.12 194 GLN A O 1
ATOM 1524 N N . ASP A 1 195 ? -18.270 -6.121 -8.794 1.00 94.31 195 ASP A N 1
ATOM 1525 C CA . ASP A 1 195 ? -17.883 -4.867 -9.452 1.00 94.31 195 ASP A CA 1
ATOM 1526 C C . ASP A 1 195 ? -16.667 -4.210 -8.789 1.00 94.31 195 ASP A C 1
ATOM 1528 O O . ASP A 1 195 ? -16.045 -3.319 -9.364 1.00 94.31 195 ASP A O 1
ATOM 1532 N N . PHE A 1 196 ? -16.315 -4.641 -7.573 1.00 94.19 196 PHE A N 1
ATOM 1533 C CA . PHE A 1 196 ? -15.041 -4.265 -6.989 1.00 94.19 196 PHE A CA 1
ATOM 1534 C C . PHE A 1 196 ? -13.879 -4.947 -7.740 1.00 94.19 196 PHE A C 1
ATOM 1536 O O . PHE A 1 196 ? -14.014 -6.082 -8.206 1.00 94.19 196 PHE A O 1
ATOM 1543 N N . PRO A 1 197 ? -12.710 -4.298 -7.815 1.00 92.50 197 PRO A N 1
ATOM 1544 C CA . PRO A 1 197 ? -11.477 -4.911 -8.302 1.00 92.50 197 PRO A CA 1
ATOM 1545 C C . PRO A 1 197 ? -11.060 -6.118 -7.449 1.00 92.50 197 PRO A C 1
ATOM 1547 O O . PRO A 1 197 ? -11.455 -6.241 -6.289 1.00 92.50 197 PRO A O 1
ATOM 1550 N N . GLU A 1 198 ? -10.241 -7.007 -8.015 1.00 93.88 198 GLU A N 1
ATOM 1551 C CA . GLU A 1 198 ? -9.872 -8.280 -7.377 1.00 93.88 198 GLU A CA 1
ATOM 1552 C C . GLU A 1 198 ? -9.223 -8.100 -5.996 1.00 93.88 198 GLU A C 1
ATOM 1554 O O . GLU A 1 198 ? -9.649 -8.757 -5.049 1.00 93.88 198 GLU A O 1
ATOM 1559 N N . ILE A 1 199 ? -8.245 -7.197 -5.870 1.00 92.75 199 ILE A N 1
ATOM 1560 C CA . ILE A 1 199 ? -7.496 -6.979 -4.620 1.00 92.75 199 ILE A CA 1
ATOM 1561 C C . ILE A 1 199 ? -8.437 -6.554 -3.471 1.00 92.75 199 ILE A C 1
ATOM 1563 O O . ILE A 1 199 ? -8.553 -7.322 -2.515 1.00 92.75 199 ILE A O 1
ATOM 1567 N N . PRO A 1 200 ? -9.216 -5.450 -3.568 1.00 93.25 200 PRO A N 1
ATOM 1568 C CA . PRO A 1 200 ? -10.172 -5.082 -2.519 1.00 93.25 200 PRO A CA 1
ATOM 1569 C C . PRO A 1 200 ? -11.191 -6.177 -2.187 1.00 93.25 200 PRO A C 1
ATOM 1571 O O . PRO A 1 200 ? -11.580 -6.336 -1.032 1.00 93.25 200 PRO A O 1
ATOM 1574 N N . ARG A 1 201 ? -11.636 -6.964 -3.177 1.00 95.19 201 ARG A N 1
ATOM 1575 C CA . ARG A 1 201 ? -12.579 -8.068 -2.930 1.00 95.19 201 ARG A CA 1
ATOM 1576 C C . ARG A 1 201 ? -11.999 -9.144 -2.022 1.00 95.19 201 ARG A C 1
ATOM 1578 O O . ARG A 1 201 ? -12.748 -9.722 -1.236 1.00 95.19 201 ARG A O 1
ATOM 1585 N N . GLN A 1 202 ? -10.708 -9.442 -2.153 1.00 95.56 202 GLN A N 1
ATOM 1586 C CA . GLN A 1 202 ? -10.030 -10.423 -1.306 1.00 95.56 202 GLN A CA 1
ATOM 1587 C C . GLN A 1 202 ? -10.028 -9.947 0.156 1.00 95.56 202 GLN A C 1
ATOM 1589 O O . GLN A 1 202 ? -10.399 -10.713 1.049 1.00 95.56 202 GLN A O 1
ATOM 1594 N N . ASP A 1 203 ? -9.756 -8.661 0.393 1.00 95.19 203 ASP A N 1
ATOM 1595 C CA . ASP A 1 203 ? -9.816 -8.060 1.733 1.00 95.19 203 ASP A CA 1
ATOM 1596 C C . ASP A 1 203 ? -11.239 -8.057 2.296 1.00 95.19 203 ASP A C 1
ATOM 1598 O O . ASP A 1 203 ? -11.478 -8.464 3.437 1.00 95.19 203 ASP A O 1
ATOM 1602 N N . TYR A 1 204 ? -12.221 -7.655 1.484 1.00 96.19 204 TYR A N 1
ATOM 1603 C CA . TYR A 1 204 ? -13.624 -7.577 1.901 1.00 96.19 204 TYR A CA 1
ATOM 1604 C C . TYR A 1 204 ? -14.239 -8.945 2.196 1.00 96.19 204 TYR A C 1
ATOM 1606 O O . TYR A 1 204 ? -15.177 -9.025 2.990 1.00 96.19 204 TYR A O 1
ATOM 1614 N N . ALA A 1 205 ? -13.710 -10.018 1.604 1.00 95.94 205 ALA A N 1
ATOM 1615 C CA . ALA A 1 205 ? -14.088 -11.385 1.943 1.00 95.94 205 ALA A CA 1
ATOM 1616 C C . ALA A 1 205 ? -13.488 -11.838 3.288 1.00 95.94 205 ALA A C 1
ATOM 1618 O O . ALA A 1 205 ? -14.145 -12.559 4.043 1.00 95.94 205 ALA A O 1
ATOM 1619 N N . ASN A 1 206 ? -12.267 -11.401 3.611 1.00 96.00 206 ASN A N 1
ATOM 1620 C CA . ASN A 1 206 ? -11.543 -11.813 4.815 1.00 96.00 206 ASN A CA 1
ATOM 1621 C C . ASN A 1 206 ? -11.978 -11.051 6.074 1.00 96.00 206 ASN A C 1
ATOM 1623 O O . ASN A 1 206 ? -12.182 -11.657 7.128 1.00 96.00 206 ASN A O 1
ATOM 1627 N N . LEU A 1 207 ? -12.149 -9.734 5.980 1.00 96.50 207 LEU A N 1
ATOM 1628 C CA . LEU A 1 207 ? -12.405 -8.852 7.125 1.00 96.50 207 LEU A CA 1
ATOM 1629 C C . LEU A 1 207 ? -13.642 -9.242 7.967 1.00 96.50 207 LEU A C 1
ATOM 1631 O O . LEU A 1 207 ? -13.549 -9.239 9.201 1.00 96.50 207 LEU A O 1
ATOM 1635 N N . PRO A 1 208 ? -14.792 -9.636 7.382 1.00 96.81 208 PRO A N 1
ATOM 1636 C CA . PRO A 1 208 ? -15.943 -10.091 8.167 1.00 96.81 208 PRO A CA 1
ATOM 1637 C C . PRO A 1 208 ? -15.684 -11.414 8.895 1.00 96.81 208 PRO A C 1
ATOM 1639 O O . PRO A 1 208 ? -16.218 -11.657 9.980 1.00 96.81 208 PRO A O 1
ATOM 1642 N N . LEU A 1 209 ? -14.858 -12.287 8.311 1.00 95.75 209 LEU A N 1
ATOM 1643 C CA . LEU A 1 209 ? -14.471 -13.55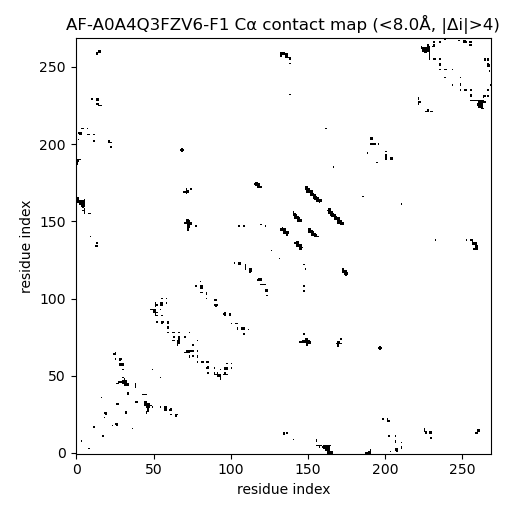9 8.921 1.00 95.75 209 LEU A CA 1
ATOM 1644 C C . LEU A 1 209 ? -13.525 -13.332 10.101 1.00 95.75 209 LEU A C 1
ATOM 1646 O O . LEU A 1 209 ? -13.707 -13.957 11.146 1.00 95.75 209 LEU A O 1
ATOM 1650 N N . GLN A 1 210 ? -12.578 -12.401 9.967 1.00 94.44 210 GLN A N 1
ATOM 1651 C CA . GLN A 1 210 ? -11.697 -11.999 11.064 1.00 94.44 210 GLN A CA 1
ATOM 1652 C C . GLN A 1 210 ? -12.502 -11.417 12.232 1.00 94.44 210 GLN A C 1
ATOM 1654 O O . GLN A 1 210 ? -12.359 -11.898 13.353 1.00 94.44 210 GLN A O 1
ATOM 1659 N N . GLN A 1 211 ? -13.426 -10.481 11.972 1.00 95.31 211 GLN A N 1
ATOM 1660 C CA . GLN A 1 211 ? -14.315 -9.910 12.999 1.00 95.31 211 GLN A CA 1
ATOM 1661 C C . GLN A 1 211 ? -15.059 -11.010 13.767 1.00 95.31 211 GLN A C 1
ATOM 1663 O O . GLN A 1 211 ? -15.104 -11.000 14.994 1.00 95.31 211 GLN A O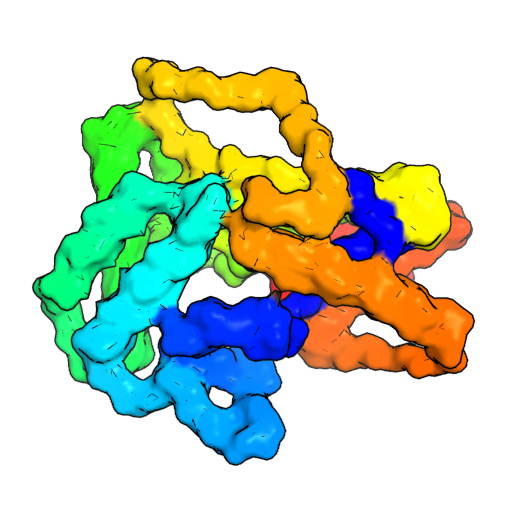 1
ATOM 1668 N N . ARG A 1 212 ? -15.615 -11.996 13.050 1.00 95.50 212 ARG A N 1
ATOM 1669 C CA . ARG A 1 212 ? -16.291 -13.146 13.668 1.00 95.50 212 ARG A CA 1
ATOM 1670 C C . ARG A 1 212 ? -15.367 -13.969 14.560 1.00 95.50 212 ARG A C 1
ATOM 1672 O O . ARG A 1 212 ? -15.817 -14.413 15.609 1.00 95.50 212 ARG A O 1
ATOM 1679 N N . GLY A 1 213 ? -14.122 -14.189 14.145 1.00 94.44 213 GLY A N 1
ATOM 1680 C CA . GLY A 1 213 ? -13.128 -14.899 14.951 1.00 94.44 213 GLY A CA 1
ATOM 1681 C C . GLY A 1 213 ? -12.751 -14.139 16.224 1.00 94.44 213 GLY A C 1
ATOM 1682 O O . GLY A 1 213 ? -12.620 -14.751 17.279 1.00 94.44 213 GLY A O 1
ATOM 1683 N N . LEU A 1 214 ? -12.647 -12.807 16.151 1.00 93.56 214 LEU A N 1
ATOM 1684 C CA . LEU A 1 214 ? -12.302 -11.961 17.299 1.00 93.56 214 LEU A CA 1
ATOM 1685 C C . LEU A 1 214 ? -13.347 -11.987 18.420 1.00 93.56 214 LEU A C 1
ATOM 1687 O O . LEU A 1 214 ? -12.984 -11.800 19.577 1.00 93.56 214 LEU A O 1
ATOM 1691 N N . HIS A 1 215 ? -14.620 -12.254 18.109 1.00 94.00 215 HIS A N 1
ATOM 1692 C CA . HIS A 1 215 ? -15.675 -12.386 19.125 1.00 94.00 215 HIS A CA 1
ATOM 1693 C C . HIS A 1 215 ? -15.453 -13.549 20.101 1.00 94.00 215 HIS A C 1
ATOM 1695 O O . HIS A 1 215 ? -15.972 -13.503 21.213 1.00 94.00 215 HIS A O 1
ATOM 1701 N N . ASP A 1 216 ? -14.699 -14.574 19.697 1.00 92.81 216 ASP A N 1
ATOM 1702 C CA . ASP A 1 216 ? -14.383 -15.756 20.515 1.00 92.81 216 ASP A CA 1
ATOM 1703 C C . ASP A 1 216 ? -12.887 -15.822 20.883 1.00 92.81 216 ASP A C 1
ATOM 1705 O O . ASP A 1 216 ? -12.381 -16.837 21.360 1.00 92.81 216 ASP A O 1
ATOM 1709 N N . LEU A 1 217 ? -12.144 -14.738 20.634 1.00 93.12 217 LEU A N 1
ATOM 1710 C CA . LEU A 1 217 ? -10.714 -14.684 20.895 1.00 93.12 217 LEU A CA 1
ATOM 1711 C C . LEU A 1 217 ? -10.436 -14.187 22.316 1.00 93.12 217 LEU A C 1
ATOM 1713 O O . LEU A 1 217 ? -10.774 -13.063 22.676 1.00 93.12 217 LEU A O 1
ATOM 1717 N N . GLU A 1 218 ? -9.744 -15.003 23.109 1.00 92.69 218 GLU A N 1
ATOM 1718 C CA . GLU A 1 218 ? -9.373 -14.640 24.483 1.00 92.69 218 GLU A CA 1
ATOM 1719 C C . GLU A 1 218 ? -8.130 -13.737 24.539 1.00 92.69 218 GLU A C 1
ATOM 1721 O O . GLU A 1 218 ? -8.033 -12.848 25.387 1.00 92.69 218 GLU A O 1
ATOM 1726 N N . PHE A 1 219 ? -7.155 -13.962 23.650 1.00 91.38 219 PHE A N 1
ATOM 1727 C CA . PHE A 1 219 ? -5.862 -13.287 23.717 1.00 91.38 219 PHE A CA 1
ATOM 1728 C C . PHE A 1 219 ? -5.154 -13.169 22.360 1.00 91.38 219 PHE A C 1
ATOM 1730 O O . PHE A 1 219 ? -5.121 -14.119 21.581 1.00 91.38 219 PHE A O 1
ATOM 1737 N N . MET A 1 220 ? -4.505 -12.023 22.125 1.00 89.19 220 MET A N 1
ATOM 1738 C CA . MET A 1 220 ? -3.641 -11.750 20.971 1.00 89.19 220 MET A CA 1
ATOM 1739 C C . MET A 1 220 ? -2.426 -10.919 21.400 1.00 89.19 220 MET A C 1
ATOM 1741 O O . MET A 1 220 ? -2.491 -10.146 22.358 1.00 89.19 220 MET A O 1
ATOM 1745 N N . ARG A 1 221 ? -1.312 -11.052 20.675 1.00 90.81 221 ARG A N 1
ATOM 1746 C CA . ARG A 1 221 ? -0.182 -10.116 20.734 1.00 90.81 221 ARG A CA 1
ATOM 1747 C C . ARG A 1 221 ? 0.208 -9.698 19.333 1.00 90.81 221 ARG A C 1
ATOM 1749 O O . ARG A 1 221 ? 0.293 -10.554 18.461 1.00 90.81 221 ARG A O 1
ATOM 1756 N N . LEU A 1 222 ? 0.541 -8.421 19.196 1.00 92.25 222 LEU A N 1
ATOM 1757 C CA . LEU A 1 222 ? 1.152 -7.892 17.989 1.00 92.25 222 LEU A CA 1
ATOM 1758 C C . LEU A 1 222 ? 2.619 -8.336 17.887 1.00 92.25 222 LEU A C 1
ATOM 1760 O O . LEU A 1 222 ? 3.361 -8.362 18.878 1.00 92.25 222 LEU A O 1
ATOM 1764 N N . ALA A 1 223 ? 3.049 -8.657 16.677 1.00 90.12 223 ALA A N 1
ATOM 1765 C CA . ALA A 1 223 ? 4.417 -8.929 16.299 1.00 90.12 223 ALA A CA 1
ATOM 1766 C C . ALA A 1 223 ? 5.240 -7.640 16.368 1.00 90.12 223 ALA A C 1
ATOM 1768 O O . ALA A 1 223 ? 5.086 -6.720 15.565 1.00 90.12 223 ALA A O 1
ATOM 1769 N N . SER A 1 224 ? 6.205 -7.606 17.287 1.00 86.88 224 SER A N 1
ATOM 1770 C CA . SER A 1 224 ? 7.033 -6.423 17.563 1.00 86.88 224 SER A CA 1
ATOM 1771 C C . SER A 1 224 ? 7.869 -5.916 16.381 1.00 86.88 224 SER A C 1
ATOM 1773 O O . SER A 1 224 ? 8.386 -4.803 16.447 1.00 86.88 224 SER A O 1
ATOM 1775 N N . LYS A 1 225 ? 8.026 -6.722 15.324 1.00 83.81 225 LYS A N 1
ATOM 1776 C CA . LYS A 1 225 ? 8.808 -6.385 14.127 1.00 83.81 225 LYS A CA 1
ATOM 1777 C C . LYS A 1 225 ? 7.978 -5.918 12.933 1.00 83.81 225 LYS A C 1
ATOM 1779 O O . LYS A 1 225 ? 8.514 -5.193 12.108 1.00 83.81 225 LYS A O 1
ATOM 1784 N N . HIS A 1 226 ? 6.722 -6.346 12.820 1.00 85.56 226 HIS A N 1
ATOM 1785 C CA . HIS A 1 226 ? 5.923 -6.136 11.604 1.00 85.56 226 HIS A CA 1
ATOM 1786 C C . HIS A 1 226 ? 4.632 -5.349 11.857 1.00 85.56 226 HIS A C 1
ATOM 1788 O O . HIS A 1 226 ? 4.118 -4.731 10.932 1.00 85.56 226 HIS A O 1
ATOM 1794 N N . GLU A 1 227 ? 4.156 -5.296 13.104 1.00 92.06 227 GLU A N 1
ATOM 1795 C CA . GLU A 1 227 ? 2.871 -4.686 13.477 1.00 92.06 227 GLU A CA 1
ATOM 1796 C C . GLU A 1 227 ? 3.056 -3.445 14.373 1.00 92.06 227 GLU A C 1
ATOM 1798 O O . GLU A 1 227 ? 2.198 -3.090 15.185 1.00 92.06 227 GLU A O 1
ATOM 1803 N N . GLY A 1 228 ? 4.200 -2.760 14.253 1.00 93.06 228 GLY A N 1
ATOM 1804 C CA . GLY A 1 228 ? 4.476 -1.557 15.041 1.00 93.06 228 GLY A CA 1
ATOM 1805 C C . GLY A 1 228 ? 3.552 -0.393 14.685 1.00 93.06 228 GLY A C 1
ATOM 1806 O O . GLY A 1 228 ? 3.104 0.303 15.593 1.00 93.06 228 GLY A O 1
ATOM 1807 N N . MET A 1 229 ? 3.165 -0.232 13.412 1.00 92.94 229 MET A N 1
ATOM 1808 C CA . MET A 1 229 ? 2.166 0.771 13.019 1.00 92.94 229 MET A CA 1
ATOM 1809 C C . MET A 1 229 ? 0.807 0.526 13.697 1.00 92.94 229 MET A C 1
ATOM 1811 O O . MET A 1 229 ? 0.243 1.474 14.243 1.00 92.94 229 MET A O 1
ATOM 1815 N N . ILE A 1 230 ? 0.335 -0.727 13.765 1.00 94.56 230 ILE A N 1
ATOM 1816 C CA . ILE A 1 230 ? -0.889 -1.093 14.505 1.00 94.56 230 ILE A CA 1
ATOM 1817 C C . ILE A 1 230 ? -0.746 -0.716 15.985 1.00 94.56 230 ILE A C 1
ATOM 1819 O O . ILE A 1 230 ? -1.627 -0.077 16.564 1.00 94.56 230 ILE A O 1
ATOM 1823 N N . SER A 1 231 ? 0.393 -1.052 16.601 1.00 94.62 231 SER A N 1
ATOM 1824 C CA . SER A 1 231 ? 0.653 -0.712 18.004 1.00 94.62 231 SER A CA 1
ATOM 1825 C C . SER A 1 231 ? 0.644 0.800 18.250 1.00 94.62 231 SER A C 1
ATOM 1827 O O . SER A 1 231 ? 0.034 1.257 19.216 1.00 94.62 231 SER A O 1
ATOM 1829 N N . ASN A 1 232 ? 1.303 1.577 17.389 1.00 95.00 232 ASN A N 1
ATOM 1830 C CA . ASN A 1 232 ? 1.374 3.033 17.491 1.00 95.00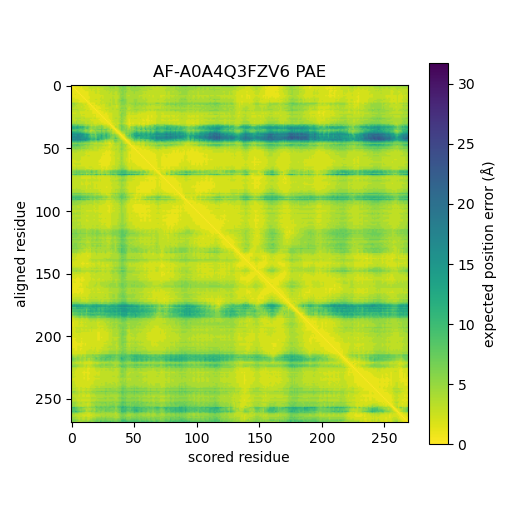 232 ASN A CA 1
ATOM 1831 C C . ASN A 1 232 ? -0.016 3.665 17.311 1.00 95.00 232 ASN A C 1
ATOM 1833 O O . ASN A 1 232 ? -0.398 4.546 18.082 1.00 95.00 232 ASN A O 1
ATOM 1837 N N . TYR A 1 233 ? -0.789 3.174 16.339 1.00 94.94 233 TYR A N 1
ATOM 1838 C CA . TYR A 1 233 ? -2.168 3.583 16.084 1.00 94.94 233 TYR A CA 1
ATOM 1839 C C . TYR A 1 233 ? -3.077 3.337 17.297 1.00 94.94 233 TYR A C 1
ATOM 1841 O O . TYR A 1 233 ? -3.717 4.277 17.772 1.00 94.94 233 TYR A O 1
ATOM 1849 N N . GLN A 1 234 ? -3.100 2.116 17.843 1.00 94.69 234 GLN A N 1
ATOM 1850 C CA . GLN A 1 234 ? -3.944 1.789 18.999 1.00 94.69 234 GLN A CA 1
ATOM 1851 C C . GLN A 1 234 ? -3.538 2.582 20.246 1.00 94.69 234 GLN A C 1
ATOM 1853 O O . GLN A 1 234 ? -4.405 3.122 20.927 1.00 94.69 234 GLN A O 1
ATOM 1858 N N . ARG A 1 235 ? -2.233 2.764 20.501 1.00 96.06 235 ARG A N 1
ATOM 1859 C CA . ARG A 1 235 ? -1.759 3.604 21.616 1.00 96.06 235 ARG A CA 1
ATOM 1860 C C . ARG A 1 235 ? -2.219 5.053 21.480 1.00 96.06 235 ARG A C 1
ATOM 1862 O O . ARG A 1 235 ? -2.641 5.648 22.466 1.00 96.06 235 ARG A O 1
ATOM 1869 N N . LEU A 1 236 ? -2.195 5.628 20.275 1.00 97.06 236 LEU A N 1
ATOM 1870 C CA . LEU A 1 236 ? -2.741 6.970 20.065 1.00 97.06 236 LEU A CA 1
ATOM 1871 C C . LEU A 1 236 ? -4.252 7.016 20.336 1.00 97.06 236 LEU A C 1
ATOM 1873 O O . LEU A 1 236 ? -4.719 7.952 20.987 1.00 97.06 236 LEU A O 1
ATOM 1877 N N . VAL A 1 237 ? -5.011 6.008 19.889 1.00 95.69 237 VAL A N 1
ATOM 1878 C CA . VAL A 1 237 ? -6.445 5.880 20.207 1.00 95.69 237 VAL A CA 1
ATOM 1879 C C . VAL A 1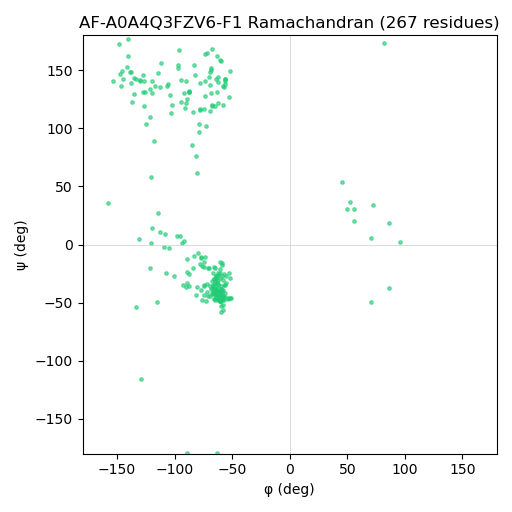 237 ? -6.665 5.820 21.722 1.00 95.69 237 VAL A C 1
ATOM 1881 O O . VAL A 1 237 ? -7.519 6.549 22.228 1.00 95.69 237 VAL A O 1
ATOM 1884 N N . ASP A 1 238 ? -5.870 5.040 22.456 1.00 97.06 238 ASP A N 1
ATOM 1885 C CA . ASP A 1 238 ? -5.932 4.966 23.921 1.00 97.06 238 ASP A CA 1
ATOM 1886 C C . ASP A 1 238 ? -5.676 6.330 24.574 1.00 97.06 238 ASP A C 1
ATOM 1888 O O . ASP A 1 238 ? -6.371 6.700 25.519 1.00 97.06 238 ASP A O 1
ATOM 1892 N N . GLY A 1 239 ? -4.750 7.128 24.034 1.00 97.81 239 GLY A N 1
ATOM 1893 C CA . GLY A 1 239 ? -4.512 8.502 24.483 1.00 97.81 239 GLY A CA 1
ATOM 1894 C C . GLY A 1 239 ? -5.741 9.407 24.333 1.00 97.81 239 GLY A C 1
ATOM 1895 O O . GLY A 1 239 ? -6.075 10.161 25.251 1.00 97.81 239 GLY A O 1
ATOM 1896 N N . TYR A 1 240 ? -6.449 9.315 23.201 1.00 97.12 240 TYR A N 1
ATOM 1897 C CA . TYR A 1 240 ? -7.712 10.037 23.000 1.00 97.12 240 TYR A CA 1
ATOM 1898 C C . TYR A 1 240 ? -8.796 9.561 23.976 1.00 97.12 240 TYR A C 1
ATOM 1900 O O . TYR A 1 240 ? -9.510 10.387 24.545 1.00 97.12 240 TYR A O 1
ATOM 1908 N N . LEU A 1 241 ? -8.909 8.248 24.202 1.00 97.06 241 LEU A N 1
ATOM 1909 C CA . LEU A 1 241 ? -9.885 7.666 25.133 1.00 97.06 241 LEU A CA 1
ATOM 1910 C C . LEU A 1 241 ? -9.595 8.032 26.594 1.00 97.06 241 LEU A C 1
ATOM 1912 O O . LEU A 1 241 ? -10.527 8.245 27.369 1.00 97.06 241 LEU A O 1
ATOM 1916 N N . ALA A 1 242 ? -8.320 8.149 26.962 1.00 98.12 242 ALA A N 1
ATOM 1917 C CA . ALA A 1 242 ? -7.880 8.591 28.282 1.00 98.12 242 ALA A CA 1
ATOM 1918 C C . ALA A 1 242 ? -8.065 10.103 28.512 1.00 98.12 242 ALA A C 1
ATOM 1920 O O . ALA A 1 242 ? -7.923 10.568 29.643 1.00 98.12 242 ALA A O 1
ATOM 1921 N N . GLY A 1 243 ? -8.386 10.875 27.467 1.00 97.94 243 GLY A N 1
ATOM 1922 C CA . GLY A 1 243 ? -8.586 12.320 27.561 1.00 97.94 243 GLY A CA 1
ATOM 1923 C C . GLY A 1 243 ? -7.291 13.108 27.766 1.00 97.94 243 GLY A C 1
ATOM 1924 O O . GLY A 1 243 ? -7.308 14.120 28.468 1.00 97.94 243 GLY A O 1
ATOM 1925 N N . LEU A 1 244 ? -6.175 12.648 27.184 1.00 98.31 244 LEU A N 1
ATOM 1926 C CA . LEU A 1 244 ? -4.917 13.403 27.187 1.00 98.31 244 LEU A CA 1
ATOM 1927 C C . LEU A 1 244 ? -5.085 14.770 26.500 1.00 98.31 244 LEU A C 1
ATOM 1929 O O . LEU A 1 244 ? -5.997 14.988 25.699 1.00 98.31 244 LEU A O 1
ATOM 1933 N N . ASP A 1 245 ? -4.205 15.717 26.822 1.00 97.94 245 ASP A N 1
ATOM 1934 C CA . ASP A 1 245 ? -4.297 17.076 26.295 1.00 97.94 245 ASP A CA 1
ATOM 1935 C C . ASP A 1 245 ? -4.007 17.142 24.783 1.00 97.94 245 ASP A C 1
ATOM 1937 O O . ASP A 1 245 ? -3.243 16.350 24.225 1.00 97.94 245 ASP A O 1
ATOM 1941 N N . SER A 1 246 ? -4.618 18.116 24.097 1.00 97.19 246 SER A N 1
ATOM 1942 C CA . SER A 1 246 ? -4.499 18.246 22.639 1.00 97.19 246 SER A CA 1
ATOM 1943 C C . SER A 1 246 ? -3.058 18.424 22.138 1.00 97.19 246 SER A C 1
ATOM 1945 O O . SER A 1 246 ? -2.742 17.817 21.118 1.00 97.19 246 SER A O 1
ATOM 1947 N N . PRO A 1 247 ? -2.169 19.202 22.793 1.00 97.06 247 PRO A N 1
ATOM 1948 C CA . PRO A 1 247 ? -0.754 19.259 22.416 1.00 97.06 247 PRO A CA 1
ATOM 1949 C C . PRO A 1 247 ? -0.050 17.895 22.422 1.00 97.06 247 PRO A C 1
ATOM 1951 O O . PRO A 1 247 ? 0.649 17.570 21.458 1.00 97.06 247 PRO A O 1
ATOM 1954 N N . THR A 1 248 ? -0.263 17.082 23.461 1.00 96.94 248 THR A N 1
ATOM 1955 C CA . THR A 1 248 ? 0.283 15.717 23.551 1.00 96.94 248 THR A CA 1
ATOM 1956 C C . THR A 1 248 ? -0.228 14.835 22.410 1.00 96.94 248 THR A C 1
ATOM 1958 O O . THR A 1 248 ? 0.565 14.217 21.697 1.00 96.94 248 THR A O 1
ATOM 1961 N N . LEU A 1 249 ? -1.542 14.836 22.172 1.00 97.44 249 LEU A N 1
ATOM 1962 C CA . LEU A 1 249 ? -2.169 14.049 21.103 1.00 97.44 249 LEU A CA 1
ATOM 1963 C C . LEU A 1 249 ? -1.741 14.511 19.705 1.00 97.44 249 LEU A C 1
ATOM 1965 O O . LEU A 1 249 ? -1.492 13.681 18.835 1.00 97.44 249 LEU A O 1
ATOM 1969 N N . ALA A 1 250 ? -1.594 15.819 19.490 1.00 95.00 250 ALA A N 1
ATOM 1970 C CA . ALA A 1 250 ? -1.130 16.376 18.223 1.00 95.00 250 ALA A CA 1
ATOM 1971 C C . ALA A 1 250 ? 0.302 15.929 17.909 1.00 95.00 250 ALA A C 1
ATOM 1973 O O . ALA A 1 250 ? 0.570 15.478 16.795 1.00 95.00 250 ALA A O 1
ATOM 1974 N N . LYS A 1 251 ? 1.205 15.978 18.897 1.00 94.50 251 LYS A N 1
ATOM 1975 C CA . LYS A 1 251 ? 2.577 15.484 18.736 1.00 94.50 251 LYS A CA 1
ATOM 1976 C C . LYS A 1 251 ? 2.591 13.992 18.408 1.00 94.50 251 LYS A C 1
ATOM 1978 O O . LYS A 1 251 ? 3.249 13.594 17.454 1.00 94.50 251 LYS A O 1
ATOM 1983 N N . ALA A 1 252 ? 1.838 13.184 19.152 1.00 95.81 252 ALA A N 1
ATOM 1984 C CA . ALA A 1 252 ? 1.739 11.750 18.902 1.00 95.81 252 ALA A CA 1
ATOM 1985 C C . ALA A 1 252 ? 1.169 11.448 17.504 1.00 95.81 252 ALA A C 1
ATOM 1987 O O . ALA A 1 252 ? 1.705 10.604 16.789 1.00 95.81 252 ALA A O 1
ATOM 1988 N N . SER A 1 253 ? 0.152 12.195 17.062 1.00 94.06 253 SER A N 1
ATOM 1989 C CA . SER A 1 253 ? -0.463 12.024 15.739 1.00 94.06 253 SER A CA 1
ATOM 1990 C C . SER A 1 253 ? 0.506 12.245 14.581 1.00 94.06 253 SER A C 1
ATOM 1992 O O . SER A 1 253 ? 0.345 11.616 13.547 1.00 94.06 253 SER A O 1
ATOM 1994 N N . GLN A 1 254 ? 1.537 13.079 14.751 1.00 90.69 254 GLN A N 1
ATOM 1995 C CA . GLN A 1 254 ? 2.576 13.290 13.737 1.00 90.69 254 GLN A CA 1
ATOM 1996 C C . GLN A 1 254 ? 3.577 12.131 13.656 1.00 90.69 254 GLN A C 1
ATOM 1998 O O . GLN A 1 254 ? 4.268 12.003 12.653 1.00 90.69 254 GLN A O 1
ATOM 2003 N N . VAL A 1 255 ? 3.656 11.297 14.697 1.00 91.38 255 VAL A N 1
ATOM 2004 C CA . VAL A 1 255 ? 4.606 10.180 14.796 1.00 91.38 255 VAL A CA 1
ATOM 2005 C C . VAL A 1 255 ? 4.000 8.880 14.268 1.00 91.38 255 VAL A C 1
ATOM 2007 O O . VAL A 1 255 ? 4.715 8.070 13.689 1.00 91.38 255 VAL A O 1
ATOM 2010 N N . VAL A 1 256 ? 2.693 8.660 14.451 1.00 91.69 256 VAL A N 1
ATOM 2011 C CA . VAL A 1 256 ? 2.053 7.382 14.079 1.00 91.69 256 VAL A CA 1
ATOM 2012 C C . VAL A 1 256 ? 1.854 7.189 12.572 1.00 91.69 256 VAL A C 1
ATOM 2014 O O . VAL A 1 256 ? 1.659 6.056 12.133 1.00 91.69 256 VAL A O 1
ATOM 2017 N N . ASN A 1 257 ? 1.887 8.271 11.788 1.00 89.69 257 ASN A N 1
ATOM 2018 C CA . ASN A 1 257 ? 1.753 8.228 10.330 1.00 89.69 257 ASN A CA 1
ATOM 2019 C C . ASN A 1 257 ? 3.049 7.661 9.738 1.00 89.69 257 ASN A C 1
ATOM 2021 O O . ASN A 1 257 ? 4.071 8.344 9.700 1.00 89.69 257 ASN A O 1
ATOM 2025 N N . SER A 1 258 ? 3.024 6.388 9.357 1.00 83.38 258 SER A N 1
ATOM 2026 C CA . SER A 1 258 ? 4.199 5.638 8.912 1.00 83.38 258 SER A CA 1
ATOM 2027 C C . SER A 1 258 ? 3.807 4.584 7.874 1.00 83.38 258 SER A C 1
ATOM 2029 O O . SER A 1 258 ? 2.620 4.395 7.607 1.00 83.38 258 SER A O 1
ATOM 2031 N N . GLY A 1 259 ? 4.800 3.929 7.269 1.00 83.06 259 GLY A N 1
ATOM 2032 C CA . GLY A 1 259 ? 4.591 2.814 6.348 1.00 83.06 259 GLY A CA 1
ATOM 2033 C C . GLY A 1 259 ? 4.556 1.446 7.031 1.00 83.06 259 GLY A C 1
ATOM 2034 O O . GLY A 1 259 ? 4.722 1.315 8.248 1.00 83.06 259 GLY A O 1
ATOM 2035 N N . PHE A 1 260 ? 4.373 0.396 6.228 1.00 83.00 260 PHE A N 1
ATOM 2036 C CA . PHE A 1 260 ? 4.457 -0.990 6.696 1.00 83.00 260 PHE A CA 1
ATOM 2037 C C . PHE A 1 260 ? 5.751 -1.288 7.457 1.00 83.00 260 PHE A C 1
ATOM 2039 O O . PHE A 1 260 ? 6.806 -0.726 7.172 1.00 83.00 260 PHE A O 1
ATOM 2046 N N . ALA A 1 261 ? 5.662 -2.225 8.407 1.00 78.38 261 ALA A N 1
ATOM 2047 C CA . ALA A 1 261 ? 6.787 -2.678 9.226 1.00 78.38 261 ALA A CA 1
ATOM 2048 C C . ALA A 1 261 ? 7.518 -1.553 9.991 1.00 78.38 261 ALA A C 1
ATOM 2050 O O . ALA A 1 261 ? 8.650 -1.742 10.442 1.00 78.38 261 ALA A O 1
ATOM 2051 N N . ALA A 1 262 ? 6.869 -0.398 10.188 1.00 86.19 262 ALA A N 1
ATOM 2052 C CA . ALA A 1 262 ? 7.362 0.618 11.103 1.00 86.19 262 ALA A CA 1
ATOM 2053 C C . ALA A 1 262 ? 7.551 0.016 12.509 1.00 86.19 262 ALA A C 1
ATOM 2055 O O . ALA A 1 262 ? 6.723 -0.792 12.950 1.00 86.19 262 ALA A O 1
ATOM 2056 N N . PRO A 1 263 ? 8.616 0.393 13.238 1.00 91.25 263 PRO A N 1
ATOM 2057 C CA . PRO A 1 263 ? 8.820 -0.071 14.601 1.00 91.25 263 PRO A CA 1
ATOM 2058 C C . PRO A 1 263 ? 7.760 0.512 15.544 1.00 91.25 263 PRO A C 1
ATOM 2060 O O . PRO A 1 263 ? 7.040 1.458 15.220 1.00 91.25 263 PRO A O 1
ATOM 2063 N N . ILE A 1 264 ? 7.698 -0.020 16.763 1.00 93.31 264 ILE A N 1
ATOM 2064 C CA . ILE A 1 264 ? 6.978 0.651 17.848 1.00 93.31 264 ILE A CA 1
ATOM 2065 C C . ILE A 1 264 ? 7.743 1.936 18.184 1.00 93.31 264 ILE A C 1
ATOM 2067 O O . ILE A 1 264 ? 8.921 1.888 18.542 1.00 93.31 264 ILE A O 1
ATOM 2071 N N . LEU A 1 265 ? 7.079 3.078 18.047 1.00 93.06 265 LEU A N 1
ATOM 2072 C CA . LEU A 1 265 ? 7.666 4.402 18.226 1.00 93.06 265 LEU A CA 1
ATOM 2073 C C . LEU A 1 265 ? 7.379 4.935 19.631 1.00 93.06 265 LEU A C 1
ATOM 2075 O O . LEU A 1 265 ? 6.387 4.577 20.275 1.00 93.06 265 LEU A O 1
ATOM 2079 N N . ASP A 1 266 ? 8.239 5.828 20.111 1.00 93.81 266 ASP A N 1
ATOM 2080 C CA . ASP A 1 266 ? 7.922 6.645 21.278 1.00 93.81 266 ASP A CA 1
ATOM 2081 C C . ASP A 1 266 ? 7.002 7.797 20.849 1.00 93.81 266 ASP A C 1
ATOM 2083 O O . ASP A 1 266 ? 7.442 8.768 20.232 1.00 93.81 266 ASP A O 1
ATOM 2087 N N . ILE A 1 267 ? 5.710 7.668 21.157 1.00 94.94 267 ILE A N 1
ATOM 2088 C CA . ILE A 1 267 ? 4.697 8.688 20.858 1.00 94.94 267 ILE A CA 1
ATOM 2089 C C . ILE A 1 267 ? 4.501 9.682 22.017 1.00 94.94 267 ILE A C 1
ATOM 2091 O O . ILE A 1 267 ? 3.673 10.585 21.917 1.00 94.94 267 ILE A O 1
ATOM 2095 N N . GLY A 1 268 ? 5.282 9.554 23.097 1.00 93.38 268 GLY A N 1
ATOM 2096 C CA . GLY A 1 268 ? 5.251 10.436 24.265 1.00 93.38 268 GLY A CA 1
ATOM 2097 C C . GLY A 1 268 ? 4.396 9.957 25.443 1.00 93.38 268 GLY A C 1
ATOM 2098 O O . GLY A 1 268 ? 4.309 10.693 26.425 1.00 93.38 268 GLY A O 1
ATOM 2099 N N . PHE A 1 269 ? 3.780 8.772 25.355 1.00 93.88 269 PHE A N 1
ATOM 2100 C CA . PHE A 1 269 ? 3.050 8.092 26.435 1.00 93.88 269 PHE A CA 1
ATOM 2101 C C . PHE A 1 269 ? 2.867 6.594 26.151 1.00 93.88 269 PHE A C 1
ATOM 2103 O O . PHE A 1 269 ? 2.941 6.180 24.966 1.00 93.88 269 PHE A O 1
#

pLDDT: mean 92.46, std 5.99, range [62.88, 98.5]

Mean predicted aligned error: 4.35 Å

Radius of gyration: 19.87 Å; Cα contacts (8 Å, |Δi|>4): 420; chains: 1; bounding box: 45×45×52 Å